Protein AF-A0A0R2K497-F1 (afdb_monomer_lite)

pLDDT: mean 88.85, std 15.84, range [36.44, 98.62]

Foldseek 3Di:
DPPDLVSLLVLLLLLQLQCLQPQPDDSNVVQCVVQVVVVVVVNNLSNLSSLLLQLLLLLLLLLLCVPVVVLADPVSVVLSVVSNVRSQQRRRNSCVVLCVQPVPQRSNLSSRLRSQLSSQLSVQPKAQNHHAHHHLRSLVRIDPSVSSVVSSVSSSNSSSPRSSVPGRNRDRPPPPVVPPPPPPPDDDDD

Organism: NCBI:txid89059

Structure (mmCIF, N/CA/C/O backbone):
data_AF-A0A0R2K497-F1
#
_entry.id   AF-A0A0R2K497-F1
#
loop_
_atom_site.group_PDB
_atom_site.id
_atom_site.type_symbol
_atom_site.label_atom_id
_atom_site.label_alt_id
_atom_site.label_comp_id
_atom_site.label_asym_id
_atom_site.label_entity_id
_atom_site.label_seq_id
_atom_site.pdbx_PDB_ins_code
_atom_site.Cartn_x
_atom_site.Cartn_y
_atom_site.Cartn_z
_atom_site.occupancy
_atom_site.B_iso_or_equiv
_atom_site.auth_seq_id
_atom_site.auth_comp_id
_atom_site.auth_asym_id
_atom_site.auth_atom_id
_atom_site.pdbx_PDB_model_num
ATOM 1 N N . MET A 1 1 ? 17.813 -6.261 -20.318 1.00 38.28 1 MET A N 1
ATOM 2 C CA . MET A 1 1 ? 16.523 -6.491 -21.010 1.00 38.28 1 MET A CA 1
ATOM 3 C C . MET A 1 1 ? 15.713 -7.502 -20.207 1.00 38.28 1 MET A C 1
ATOM 5 O O . MET A 1 1 ? 15.939 -8.693 -20.356 1.00 38.28 1 MET A O 1
ATOM 9 N N . VAL A 1 2 ? 14.809 -7.057 -19.329 1.00 42.00 2 VAL A N 1
ATOM 10 C CA . VAL A 1 2 ? 13.815 -7.960 -18.719 1.00 42.00 2 VAL A CA 1
ATOM 11 C C . VAL A 1 2 ? 12.692 -8.107 -19.743 1.00 42.00 2 VAL A C 1
ATOM 13 O O . VAL A 1 2 ? 11.801 -7.270 -19.812 1.00 42.00 2 VAL A O 1
ATOM 16 N N . ASN A 1 3 ? 12.827 -9.087 -20.639 1.00 46.88 3 ASN A N 1
ATOM 17 C CA . ASN A 1 3 ? 11.975 -9.244 -21.824 1.00 46.88 3 ASN A CA 1
ATOM 18 C C . ASN A 1 3 ? 11.100 -10.506 -21.752 1.00 46.88 3 ASN A C 1
ATOM 20 O O . ASN A 1 3 ? 10.910 -11.216 -22.734 1.00 46.88 3 ASN A O 1
ATOM 24 N N . SER A 1 4 ? 10.554 -10.788 -20.572 1.00 56.72 4 SER A N 1
ATOM 25 C CA . SER A 1 4 ? 9.446 -11.724 -20.405 1.00 56.72 4 SER A CA 1
ATOM 26 C C . SER A 1 4 ? 8.475 -11.124 -19.392 1.00 56.72 4 SER A C 1
ATOM 28 O O . SER A 1 4 ? 8.843 -10.871 -18.247 1.00 56.72 4 SER A O 1
ATOM 30 N N . GLY A 1 5 ? 7.234 -10.847 -19.806 1.00 62.47 5 GLY A N 1
ATOM 31 C CA . GLY A 1 5 ? 6.231 -10.201 -18.943 1.00 62.47 5 GLY A CA 1
ATOM 32 C C . GLY A 1 5 ? 6.039 -10.918 -17.599 1.00 62.47 5 GLY A C 1
ATOM 33 O O . GLY A 1 5 ? 5.837 -10.269 -16.580 1.00 62.47 5 GLY A O 1
ATOM 34 N N . VAL A 1 6 ? 6.229 -12.242 -17.570 1.00 66.12 6 VAL A N 1
ATOM 35 C CA . VAL A 1 6 ? 6.218 -13.060 -16.346 1.00 66.12 6 VAL A CA 1
ATOM 36 C C . VAL A 1 6 ? 7.325 -12.652 -15.362 1.00 66.12 6 VAL A C 1
ATOM 38 O O . VAL A 1 6 ? 7.059 -12.535 -14.170 1.00 66.12 6 VAL A O 1
ATOM 41 N N . SER A 1 7 ? 8.546 -12.368 -15.832 1.00 83.50 7 SER A N 1
ATOM 42 C CA . SER A 1 7 ? 9.656 -11.942 -14.964 1.00 83.50 7 SER A CA 1
ATOM 43 C C . SER A 1 7 ? 9.392 -10.574 -14.331 1.00 83.50 7 SER A C 1
ATOM 45 O O . SER A 1 7 ? 9.676 -10.379 -13.150 1.00 83.50 7 SER A O 1
ATOM 47 N N . SER A 1 8 ? 8.782 -9.649 -15.077 1.00 86.88 8 SER A N 1
ATOM 48 C CA . SER A 1 8 ? 8.395 -8.339 -14.545 1.00 86.88 8 SER A CA 1
ATOM 49 C C . SER A 1 8 ? 7.279 -8.440 -13.506 1.00 86.88 8 SER A C 1
ATOM 51 O O . SER A 1 8 ? 7.321 -7.731 -12.508 1.00 86.88 8 SER A O 1
ATOM 53 N N . VAL A 1 9 ? 6.306 -9.334 -13.692 1.00 93.19 9 VAL A N 1
ATOM 54 C CA . VAL A 1 9 ? 5.232 -9.548 -12.708 1.00 93.19 9 VAL A CA 1
ATOM 55 C C . VAL A 1 9 ? 5.776 -10.164 -11.422 1.00 93.19 9 VAL A C 1
ATOM 57 O O . VAL A 1 9 ? 5.454 -9.683 -10.341 1.00 93.19 9 VAL A O 1
ATOM 60 N N . VAL A 1 10 ? 6.648 -11.172 -11.518 1.00 94.44 10 VAL A N 1
ATOM 61 C CA . VAL A 1 10 ? 7.296 -11.771 -10.337 1.00 94.44 10 VAL A CA 1
ATOM 62 C C . VAL A 1 10 ? 8.111 -10.726 -9.574 1.00 94.44 10 VAL A C 1
ATOM 64 O O . VAL A 1 10 ? 8.002 -10.639 -8.354 1.00 94.44 10 VAL A O 1
ATOM 67 N N . LEU A 1 11 ? 8.866 -9.881 -10.282 1.00 94.44 11 LEU A N 1
ATOM 68 C CA . LEU A 1 11 ? 9.605 -8.785 -9.655 1.00 94.44 11 LEU A CA 1
ATOM 69 C C . LEU A 1 11 ? 8.670 -7.788 -8.953 1.00 94.44 11 LEU A C 1
ATOM 71 O O . LEU A 1 11 ? 8.968 -7.354 -7.843 1.00 94.44 11 LEU A O 1
ATOM 75 N N . ALA A 1 12 ? 7.530 -7.459 -9.566 1.00 96.25 12 ALA A N 1
ATOM 76 C CA . ALA A 1 12 ? 6.539 -6.566 -8.974 1.00 96.25 12 ALA A CA 1
ATOM 77 C C . ALA A 1 12 ? 5.934 -7.134 -7.685 1.00 96.25 12 ALA A C 1
ATOM 79 O O . ALA A 1 12 ? 5.771 -6.391 -6.720 1.00 96.25 12 ALA A O 1
ATOM 80 N N . LEU A 1 13 ? 5.639 -8.439 -7.657 1.00 97.69 13 LEU A N 1
ATOM 81 C CA . LEU A 1 13 ? 5.141 -9.122 -6.462 1.00 97.69 13 LEU A CA 1
ATOM 82 C C . LEU A 1 13 ? 6.161 -9.055 -5.321 1.00 97.69 13 LEU A C 1
ATOM 84 O O . LEU A 1 13 ? 5.795 -8.736 -4.193 1.00 97.69 13 LEU A O 1
ATOM 88 N N . ILE A 1 14 ? 7.438 -9.311 -5.620 1.00 97.25 14 ILE A N 1
ATOM 89 C CA . ILE A 1 14 ? 8.515 -9.284 -4.623 1.00 97.25 14 ILE A CA 1
ATOM 90 C C . ILE A 1 14 ? 8.722 -7.863 -4.093 1.00 97.25 14 ILE A C 1
ATOM 92 O O . ILE A 1 14 ? 8.649 -7.655 -2.887 1.00 97.25 14 ILE A O 1
ATOM 96 N N . ILE A 1 15 ? 8.933 -6.880 -4.976 1.00 97.31 15 ILE A N 1
ATOM 97 C CA . ILE A 1 15 ? 9.181 -5.489 -4.567 1.00 97.31 15 ILE A CA 1
ATOM 98 C C . ILE A 1 15 ? 7.979 -4.933 -3.801 1.00 97.31 15 ILE A C 1
ATOM 100 O O . ILE A 1 15 ? 8.153 -4.392 -2.714 1.00 97.31 15 ILE A O 1
ATOM 104 N N . GLY A 1 16 ? 6.764 -5.092 -4.332 1.00 97.44 16 GLY A N 1
ATOM 105 C CA . GLY A 1 16 ? 5.553 -4.604 -3.673 1.00 97.44 16 GLY A CA 1
ATOM 106 C C . GLY A 1 16 ? 5.330 -5.258 -2.307 1.00 97.44 16 GLY A C 1
ATOM 107 O O . GLY A 1 16 ? 4.982 -4.571 -1.349 1.00 97.44 16 GLY A O 1
ATOM 108 N N . GLY A 1 17 ? 5.600 -6.563 -2.194 1.00 97.94 17 GLY A N 1
ATOM 109 C CA . GLY A 1 17 ? 5.537 -7.290 -0.929 1.00 97.94 17 GLY A CA 1
ATOM 110 C C . GLY A 1 17 ? 6.572 -6.810 0.088 1.00 97.94 17 GLY A C 1
ATOM 111 O O . GLY A 1 17 ? 6.222 -6.560 1.236 1.00 97.94 17 GLY A O 1
ATOM 112 N N . MET A 1 18 ? 7.825 -6.619 -0.328 1.00 98.12 18 MET A N 1
ATOM 113 C CA . MET A 1 18 ? 8.900 -6.126 0.543 1.00 98.12 18 MET A CA 1
ATOM 114 C C . MET A 1 18 ? 8.631 -4.719 1.086 1.00 98.12 18 MET A C 1
ATOM 116 O O . MET A 1 18 ? 8.964 -4.429 2.226 1.00 98.12 18 MET A O 1
ATOM 120 N N . ILE A 1 19 ? 8.009 -3.834 0.305 1.00 98.00 19 ILE A N 1
ATOM 121 C CA . ILE A 1 19 ? 7.628 -2.501 0.796 1.00 98.00 19 ILE A CA 1
ATOM 122 C C . ILE A 1 19 ? 6.612 -2.603 1.948 1.00 98.00 19 ILE A C 1
ATOM 124 O O . ILE A 1 19 ? 6.689 -1.851 2.921 1.00 98.00 19 ILE A O 1
ATOM 128 N N . GLY A 1 20 ? 5.674 -3.548 1.862 1.00 96.44 20 GLY A N 1
ATOM 129 C CA . GLY A 1 20 ? 4.629 -3.737 2.866 1.00 96.44 20 GLY A CA 1
ATOM 130 C C . GLY A 1 20 ? 5.044 -4.499 4.123 1.00 96.44 20 GLY A C 1
ATOM 131 O O . GLY A 1 20 ? 4.221 -4.610 5.028 1.00 96.44 20 GLY A O 1
ATOM 132 N N . SER A 1 21 ? 6.269 -5.027 4.207 1.00 96.88 21 SER A N 1
ATOM 133 C CA . SER A 1 21 ? 6.656 -5.902 5.321 1.00 96.88 21 SER A CA 1
ATOM 134 C C . SER A 1 21 ? 6.944 -5.157 6.623 1.00 96.88 21 SER A C 1
ATOM 136 O O . SER A 1 21 ? 6.568 -5.633 7.686 1.00 96.88 21 SER A O 1
ATOM 138 N N . ASP A 1 22 ? 7.623 -4.011 6.551 1.00 93.25 22 ASP A N 1
ATOM 139 C CA . ASP A 1 22 ? 8.089 -3.266 7.731 1.00 93.25 22 ASP A CA 1
ATOM 140 C C . ASP A 1 22 ? 7.906 -1.741 7.620 1.00 93.25 22 ASP A C 1
ATOM 142 O O . ASP A 1 22 ? 8.449 -0.996 8.430 1.00 93.25 22 ASP A O 1
ATOM 146 N N . LEU A 1 23 ? 7.134 -1.276 6.626 1.00 91.62 23 LEU A N 1
ATOM 147 C CA . LEU A 1 23 ? 6.594 0.092 6.522 1.00 91.62 23 LEU A CA 1
ATOM 148 C C . LEU A 1 23 ? 7.616 1.228 6.731 1.00 91.62 23 LEU A C 1
ATOM 150 O O . LEU A 1 23 ? 7.285 2.260 7.310 1.00 91.62 23 LEU A O 1
ATOM 154 N N . GLY A 1 24 ? 8.844 1.036 6.242 1.00 87.81 24 GLY A N 1
ATOM 155 C CA . GLY A 1 24 ? 9.964 1.981 6.386 1.00 87.81 24 GLY A CA 1
ATOM 156 C C . GLY A 1 24 ? 11.197 1.379 7.075 1.00 87.81 24 GLY A C 1
ATOM 157 O O . GLY A 1 24 ? 12.238 2.038 7.198 1.00 87.81 24 GLY A O 1
ATOM 158 N N . GLY A 1 25 ? 11.105 0.119 7.502 1.00 93.94 25 GLY A N 1
ATOM 159 C CA . GLY A 1 25 ? 12.214 -0.658 8.042 1.00 93.94 25 GLY A CA 1
ATOM 160 C C . GLY A 1 25 ? 13.233 -1.138 6.990 1.00 93.94 25 GLY A C 1
ATOM 161 O O . GLY A 1 25 ? 13.245 -0.675 5.841 1.00 93.94 25 GLY A O 1
ATOM 162 N N . PRO A 1 26 ? 14.154 -2.037 7.386 1.00 96.56 26 PRO A N 1
ATOM 163 C CA . PRO A 1 26 ? 15.250 -2.509 6.539 1.00 96.56 26 PRO A CA 1
ATOM 164 C C . PRO A 1 26 ? 14.814 -3.170 5.224 1.00 96.56 26 PRO A C 1
ATOM 166 O O . PRO A 1 26 ? 15.466 -2.964 4.199 1.00 96.56 26 PRO A O 1
ATOM 169 N N . VAL A 1 27 ? 13.733 -3.952 5.224 1.00 97.44 27 VAL A N 1
ATOM 170 C CA . VAL A 1 27 ? 13.255 -4.700 4.051 1.00 97.44 27 VAL A CA 1
ATOM 171 C C . VAL A 1 27 ? 12.614 -3.754 3.039 1.00 97.44 27 VAL A C 1
ATOM 173 O O . VAL A 1 27 ? 12.959 -3.809 1.854 1.00 97.44 27 VAL A O 1
ATOM 176 N N . ASN A 1 28 ? 11.763 -2.830 3.492 1.00 96.69 28 ASN A N 1
ATOM 177 C CA . ASN A 1 28 ? 11.207 -1.780 2.642 1.00 96.69 28 ASN A CA 1
ATOM 178 C C . ASN A 1 28 ? 12.329 -0.916 2.048 1.00 96.69 28 ASN A C 1
ATOM 180 O O . ASN A 1 28 ? 12.409 -0.758 0.826 1.00 96.69 28 ASN A O 1
ATOM 184 N N . LYS A 1 29 ? 13.270 -0.444 2.877 1.00 95.75 29 LYS A N 1
ATOM 185 C CA . LYS A 1 29 ? 14.404 0.365 2.403 1.00 95.75 29 LYS A CA 1
ATOM 186 C C . LYS A 1 29 ? 15.291 -0.385 1.417 1.00 95.75 29 LYS A C 1
ATOM 188 O O . LYS A 1 29 ? 15.745 0.226 0.453 1.00 95.75 29 LYS A O 1
ATOM 193 N N . ALA A 1 30 ? 15.506 -1.688 1.593 1.00 96.69 30 ALA A N 1
ATOM 194 C CA . ALA A 1 30 ? 16.247 -2.501 0.631 1.00 96.69 30 ALA A CA 1
ATOM 195 C C . ALA A 1 30 ? 15.529 -2.586 -0.728 1.00 96.69 30 ALA A C 1
ATOM 197 O O . ALA A 1 30 ? 16.167 -2.440 -1.776 1.00 96.69 30 ALA A O 1
ATOM 198 N N . ALA A 1 31 ? 14.204 -2.764 -0.736 1.00 96.75 31 ALA A N 1
ATOM 199 C CA . ALA A 1 31 ? 13.412 -2.771 -1.967 1.00 96.75 31 ALA A CA 1
ATOM 200 C C . ALA A 1 31 ? 13.414 -1.400 -2.662 1.00 96.75 31 ALA A C 1
ATOM 202 O O . ALA A 1 31 ? 13.664 -1.311 -3.867 1.00 96.75 31 ALA A O 1
ATOM 203 N N . TRP A 1 32 ? 13.213 -0.323 -1.903 1.00 95.38 32 TRP A N 1
ATOM 204 C CA . TRP A 1 32 ? 13.278 1.045 -2.416 1.00 95.38 32 TRP A CA 1
ATOM 205 C C . TRP A 1 32 ? 14.672 1.389 -2.963 1.00 95.38 32 TRP A C 1
ATOM 207 O O . TRP A 1 32 ? 14.800 1.907 -4.074 1.00 95.38 32 TRP A O 1
ATOM 217 N N . MET A 1 33 ? 15.734 1.026 -2.239 1.00 95.62 33 MET A N 1
ATOM 218 C CA . MET A 1 33 ? 17.118 1.234 -2.668 1.00 95.62 33 MET A CA 1
ATOM 219 C C . MET A 1 33 ? 17.448 0.431 -3.927 1.00 95.62 33 MET A C 1
ATOM 221 O O . MET A 1 33 ? 18.115 0.955 -4.816 1.00 95.62 33 MET A O 1
ATOM 225 N N . THR A 1 34 ? 16.929 -0.793 -4.060 1.00 94.19 34 THR A N 1
ATOM 226 C CA . THR A 1 34 ? 17.032 -1.573 -5.305 1.00 94.19 34 THR A CA 1
ATOM 227 C C . THR A 1 34 ? 16.413 -0.809 -6.477 1.00 94.19 34 THR A C 1
ATOM 229 O O . THR A 1 34 ? 17.014 -0.722 -7.549 1.00 94.19 34 THR A O 1
ATOM 232 N N . GLY A 1 35 ? 15.248 -0.190 -6.258 1.00 93.19 35 GLY A N 1
ATOM 233 C CA . GLY A 1 35 ? 14.617 0.720 -7.210 1.00 93.19 35 GLY A CA 1
ATOM 234 C C . GLY A 1 35 ? 15.539 1.863 -7.632 1.00 93.19 35 GLY A C 1
ATOM 235 O O . GLY A 1 35 ? 15.722 2.076 -8.827 1.00 93.19 35 GLY A O 1
ATOM 236 N N . ASN A 1 36 ? 16.165 2.549 -6.675 1.00 93.12 36 ASN A N 1
ATOM 237 C CA . ASN A 1 36 ? 17.048 3.693 -6.936 1.00 93.12 36 ASN A CA 1
ATOM 238 C C . ASN A 1 36 ? 18.387 3.330 -7.586 1.00 93.12 36 ASN A C 1
ATOM 240 O O . ASN A 1 36 ? 18.876 4.077 -8.430 1.00 93.12 36 ASN A O 1
ATOM 244 N N . ILE A 1 37 ? 18.987 2.196 -7.227 1.00 94.25 37 ILE A N 1
ATOM 245 C CA . ILE A 1 37 ? 20.217 1.723 -7.876 1.00 94.25 37 ILE A CA 1
ATOM 246 C C . ILE A 1 37 ? 19.927 1.445 -9.353 1.00 94.25 37 ILE A C 1
ATOM 248 O O . ILE A 1 37 ? 20.632 1.925 -10.236 1.00 94.25 37 ILE A O 1
ATOM 252 N N . LEU A 1 38 ? 18.837 0.731 -9.637 1.00 93.38 38 LEU A N 1
ATOM 253 C CA . LEU A 1 38 ? 18.427 0.433 -11.008 1.00 93.38 38 LEU A CA 1
ATOM 254 C C . LEU A 1 38 ? 17.983 1.697 -11.760 1.00 93.38 38 LEU A C 1
ATOM 256 O O . LEU A 1 38 ? 18.247 1.818 -12.955 1.00 93.38 38 LEU A O 1
ATOM 260 N N . LEU A 1 39 ? 17.402 2.675 -11.060 1.00 91.62 39 LEU A N 1
ATOM 261 C CA . LEU A 1 39 ? 17.094 4.001 -11.595 1.00 91.62 39 LEU A CA 1
ATOM 262 C C . LEU A 1 39 ? 18.350 4.705 -12.136 1.00 91.62 39 LEU A C 1
ATOM 264 O O . LEU A 1 39 ? 18.302 5.268 -13.233 1.00 91.62 39 LEU A O 1
ATOM 268 N N . ALA A 1 40 ? 19.467 4.648 -11.399 1.00 92.06 40 ALA A N 1
ATOM 269 C CA . ALA A 1 40 ? 20.750 5.224 -11.814 1.00 92.06 40 ALA A CA 1
ATOM 270 C C . ALA A 1 40 ? 21.302 4.547 -13.083 1.00 92.06 40 ALA A C 1
ATOM 272 O O . ALA A 1 40 ? 21.840 5.219 -13.963 1.00 92.06 40 ALA A O 1
ATOM 273 N N . GLU A 1 41 ? 21.043 3.248 -13.236 1.00 93.19 41 GLU A N 1
ATOM 274 C CA . GLU A 1 41 ? 21.341 2.453 -14.437 1.00 93.19 41 GLU A CA 1
ATOM 275 C C . GLU A 1 41 ? 20.298 2.617 -15.562 1.00 93.19 41 GLU A C 1
ATOM 277 O O . GLU A 1 41 ? 20.303 1.883 -16.552 1.00 93.19 41 GLU A O 1
ATOM 282 N N . LYS A 1 42 ? 19.382 3.589 -15.437 1.00 90.19 42 LYS A N 1
ATOM 283 C CA . LYS A 1 42 ? 18.290 3.873 -16.389 1.00 90.19 42 LYS A CA 1
ATOM 284 C C . LYS A 1 42 ? 17.279 2.728 -16.545 1.00 90.19 42 LYS A C 1
ATOM 286 O O . LYS A 1 42 ? 16.584 2.631 -17.558 1.00 90.19 42 LYS A O 1
ATOM 291 N N . ILE A 1 43 ? 17.158 1.872 -15.533 1.00 91.25 43 ILE A N 1
ATOM 292 C CA . ILE A 1 43 ? 16.144 0.821 -15.419 1.00 91.25 43 ILE A CA 1
ATOM 293 C C . ILE A 1 43 ? 15.065 1.304 -14.441 1.00 91.25 43 ILE A C 1
ATOM 295 O O . ILE A 1 43 ? 15.163 1.146 -13.229 1.00 91.25 43 ILE A O 1
ATOM 299 N N . TYR A 1 44 ? 14.003 1.898 -14.981 1.00 92.81 44 TYR A N 1
ATOM 300 C CA . TYR A 1 44 ? 13.025 2.659 -14.193 1.00 92.81 44 TYR A CA 1
ATOM 301 C C . TYR A 1 44 ? 11.863 1.835 -13.609 1.00 92.81 44 TYR A C 1
ATOM 303 O O . TYR A 1 44 ? 11.207 2.258 -12.657 1.00 92.81 44 TYR A O 1
ATOM 311 N N . THR A 1 45 ? 11.577 0.658 -14.169 1.00 92.06 45 THR A N 1
ATOM 312 C CA . THR A 1 45 ? 10.421 -0.169 -13.774 1.00 92.06 45 THR A CA 1
ATOM 313 C C . THR A 1 45 ? 10.426 -0.592 -12.293 1.00 92.06 45 THR A C 1
ATOM 315 O O . THR A 1 45 ? 9.368 -0.517 -11.671 1.00 92.06 45 THR A O 1
ATOM 318 N N . PRO A 1 46 ? 11.562 -0.989 -11.686 1.00 94.19 46 PRO A N 1
ATOM 319 C CA . PRO A 1 46 ? 11.613 -1.358 -10.268 1.00 94.19 46 PRO A CA 1
ATOM 320 C C . PRO A 1 46 ? 11.252 -0.203 -9.323 1.00 94.19 46 PRO A C 1
ATOM 322 O O . PRO A 1 46 ? 10.510 -0.406 -8.366 1.00 94.19 46 PRO A O 1
ATOM 325 N N . ALA A 1 47 ? 11.696 1.022 -9.630 1.00 95.06 47 ALA A N 1
ATOM 326 C CA . ALA A 1 47 ? 11.323 2.214 -8.866 1.00 95.06 47 ALA A CA 1
ATOM 327 C C . ALA A 1 47 ? 9.810 2.486 -8.944 1.00 95.06 47 ALA A C 1
ATOM 329 O O . ALA A 1 47 ? 9.170 2.755 -7.931 1.00 95.06 47 ALA A O 1
ATOM 330 N N . MET A 1 48 ? 9.209 2.326 -10.128 1.00 95.31 48 MET A N 1
ATOM 331 C CA . MET A 1 48 ? 7.753 2.409 -10.292 1.00 95.31 48 MET A CA 1
ATOM 332 C C . MET A 1 48 ? 7.022 1.365 -9.430 1.00 95.31 48 MET A C 1
ATOM 334 O O . MET A 1 48 ? 6.048 1.710 -8.769 1.00 95.31 48 MET A O 1
ATOM 338 N N . MET A 1 49 ? 7.484 0.107 -9.414 1.00 95.94 49 MET A N 1
ATOM 339 C CA . MET A 1 49 ? 6.880 -0.963 -8.603 1.00 95.94 49 MET A CA 1
ATOM 340 C C . MET A 1 49 ? 6.909 -0.631 -7.107 1.00 95.94 49 MET A C 1
ATOM 342 O O . MET A 1 49 ? 5.914 -0.869 -6.425 1.00 95.94 49 MET A O 1
ATOM 346 N N . ALA A 1 50 ? 8.014 -0.071 -6.608 1.00 96.56 50 ALA A N 1
ATOM 347 C CA . ALA A 1 50 ? 8.126 0.366 -5.218 1.00 96.56 50 ALA A CA 1
ATOM 348 C C . ALA A 1 50 ? 7.180 1.540 -4.919 1.00 96.56 50 ALA A C 1
ATOM 350 O O . ALA A 1 50 ? 6.438 1.488 -3.941 1.00 96.56 50 ALA A O 1
ATOM 351 N N . ASN A 1 51 ? 7.133 2.552 -5.793 1.00 96.25 51 ASN A N 1
ATOM 352 C CA . ASN A 1 51 ? 6.296 3.742 -5.605 1.00 96.25 51 ASN A CA 1
ATOM 353 C C . ASN A 1 51 ? 4.798 3.411 -5.484 1.00 96.25 51 ASN A C 1
ATOM 355 O O . ASN A 1 51 ? 4.117 4.019 -4.658 1.00 96.25 51 ASN A O 1
ATOM 359 N N . VAL A 1 52 ? 4.296 2.428 -6.249 1.00 97.19 52 VAL A N 1
ATOM 360 C CA . VAL A 1 52 ? 2.894 1.973 -6.140 1.00 97.19 52 VAL A CA 1
ATOM 361 C C . VAL A 1 52 ? 2.592 1.476 -4.730 1.00 97.19 52 VAL A C 1
ATOM 363 O O . VAL A 1 52 ? 1.619 1.910 -4.124 1.00 97.19 52 VAL A O 1
ATOM 366 N N . ALA A 1 53 ? 3.417 0.579 -4.191 1.00 97.62 53 ALA A N 1
ATOM 367 C CA . ALA A 1 53 ? 3.201 0.048 -2.849 1.00 97.62 53 ALA A CA 1
ATOM 368 C C . ALA A 1 53 ? 3.384 1.143 -1.785 1.00 97.62 53 ALA A C 1
ATOM 370 O O . ALA A 1 53 ? 2.578 1.237 -0.860 1.00 97.62 53 ALA A O 1
ATOM 371 N N . ILE A 1 54 ? 4.384 2.015 -1.963 1.00 97.56 54 ILE A N 1
ATOM 372 C CA . ILE A 1 54 ? 4.705 3.074 -1.004 1.00 97.56 54 ILE A CA 1
ATOM 373 C C . ILE A 1 54 ? 3.533 4.038 -0.806 1.00 97.56 54 ILE A C 1
ATOM 375 O O . ILE A 1 54 ? 3.177 4.377 0.321 1.00 97.56 54 ILE A O 1
ATOM 379 N N . ALA A 1 55 ? 2.919 4.471 -1.906 1.00 97.25 55 ALA A N 1
ATOM 380 C CA . ALA A 1 55 ? 1.756 5.346 -1.869 1.00 97.25 55 ALA A CA 1
ATOM 381 C C . ALA A 1 55 ? 0.464 4.582 -1.538 1.00 97.25 55 ALA A C 1
ATOM 383 O O . ALA A 1 55 ? -0.390 5.087 -0.814 1.00 97.25 55 ALA A O 1
ATOM 384 N N . GLY A 1 56 ? 0.306 3.361 -2.051 1.00 97.81 56 GLY A N 1
ATOM 385 C CA . GLY A 1 56 ? -0.933 2.593 -1.947 1.00 97.81 56 GLY A CA 1
ATOM 386 C C . GLY A 1 56 ? -1.260 2.112 -0.536 1.00 97.81 56 GLY A C 1
ATOM 387 O O . GLY A 1 56 ? -2.436 2.055 -0.182 1.00 97.81 56 GLY A O 1
ATOM 388 N N . ILE A 1 57 ? -0.253 1.781 0.277 1.00 98.38 57 ILE A N 1
ATOM 389 C CA . ILE A 1 57 ? -0.473 1.224 1.619 1.00 98.38 57 ILE A CA 1
ATOM 390 C C . ILE A 1 57 ? -1.142 2.242 2.568 1.00 98.38 57 ILE A C 1
ATOM 392 O O . ILE A 1 57 ? -2.219 1.924 3.079 1.00 98.38 57 ILE A O 1
ATOM 396 N N . PRO A 1 58 ? -0.616 3.472 2.760 1.00 97.94 58 PRO A N 1
ATOM 397 C CA . PRO A 1 58 ? -1.301 4.500 3.551 1.00 97.94 58 PRO A CA 1
ATOM 398 C C . PRO A 1 58 ? -2.676 4.866 2.978 1.00 97.94 58 PRO A C 1
ATOM 400 O O . PRO A 1 58 ? -3.653 4.963 3.719 1.00 97.94 58 PRO A O 1
ATOM 403 N N . LEU A 1 59 ? -2.805 4.976 1.644 1.00 98.12 59 LEU A N 1
ATOM 404 C CA . LEU A 1 59 ? -4.116 5.198 1.012 1.00 98.12 59 LEU A CA 1
ATOM 405 C C . LEU A 1 59 ? -5.114 4.094 1.379 1.00 98.12 59 LEU A C 1
ATOM 407 O O . LEU A 1 59 ? -6.303 4.366 1.524 1.00 98.12 59 LEU A O 1
ATOM 411 N N . GLY A 1 60 ? -4.649 2.860 1.560 1.00 98.06 60 GLY A N 1
ATOM 412 C CA . GLY A 1 60 ? -5.481 1.749 1.993 1.00 98.06 60 GLY A CA 1
ATOM 413 C C . GLY A 1 60 ? -6.085 1.939 3.376 1.00 98.06 60 GLY A C 1
ATOM 414 O O . GLY A 1 60 ? -7.283 1.717 3.547 1.00 98.06 60 GLY A O 1
ATOM 415 N N . TYR A 1 61 ? -5.308 2.417 4.347 1.00 98.25 61 TYR A N 1
ATOM 416 C CA . TYR A 1 61 ? -5.817 2.724 5.688 1.00 98.25 61 TYR A CA 1
ATOM 417 C C . TYR A 1 61 ? -6.698 3.980 5.702 1.00 98.25 61 TYR A C 1
ATOM 419 O O . TYR A 1 61 ? -7.737 4.012 6.371 1.00 98.25 61 TYR A O 1
ATOM 427 N N . ALA A 1 62 ? -6.382 4.975 4.872 1.00 97.88 62 ALA A N 1
ATOM 428 C CA . ALA A 1 62 ? -7.253 6.126 4.642 1.00 97.88 62 ALA A CA 1
ATOM 429 C C . ALA A 1 62 ? -8.625 5.712 4.063 1.00 97.88 62 ALA A C 1
ATOM 431 O O . ALA A 1 62 ? -9.674 6.218 4.470 1.00 97.88 62 ALA A O 1
ATOM 432 N N . VAL A 1 63 ? -8.645 4.735 3.151 1.00 98.00 63 VAL A N 1
ATOM 433 C CA . VAL A 1 63 ? -9.877 4.141 2.611 1.00 98.00 63 VAL A CA 1
ATOM 434 C C . VAL A 1 63 ? -10.579 3.270 3.655 1.00 98.00 63 VAL A C 1
ATOM 436 O O . VAL A 1 63 ? -11.801 3.358 3.786 1.00 98.00 63 VAL A O 1
ATOM 439 N N . ALA A 1 64 ? -9.843 2.477 4.439 1.00 97.75 64 ALA A N 1
ATOM 440 C CA . ALA A 1 64 ? -10.404 1.632 5.495 1.00 97.75 64 ALA A CA 1
ATOM 441 C C . ALA A 1 64 ? -11.198 2.463 6.510 1.00 97.75 64 ALA A C 1
ATOM 443 O O . ALA A 1 64 ? -12.349 2.146 6.823 1.00 97.75 64 ALA A O 1
ATOM 444 N N . THR A 1 65 ? -10.610 3.572 6.964 1.00 97.25 65 THR A N 1
ATOM 445 C CA . THR A 1 65 ? -11.247 4.495 7.909 1.00 97.25 65 THR A CA 1
ATOM 446 C C . THR A 1 65 ? -12.450 5.204 7.299 1.00 97.25 65 THR A C 1
ATOM 448 O O . THR A 1 65 ? -13.393 5.510 8.020 1.00 97.25 65 THR A O 1
ATOM 451 N N . LEU A 1 66 ? -12.492 5.418 5.979 1.00 96.75 66 LEU A N 1
ATOM 452 C CA . LEU A 1 66 ? -13.661 5.977 5.297 1.00 96.75 66 LEU A CA 1
ATOM 453 C C . LEU A 1 66 ? -14.815 4.967 5.177 1.00 96.75 66 LEU A C 1
ATOM 455 O O . LEU A 1 66 ? -15.965 5.338 5.426 1.00 96.75 66 LEU A O 1
ATOM 459 N N . LEU A 1 67 ? -14.51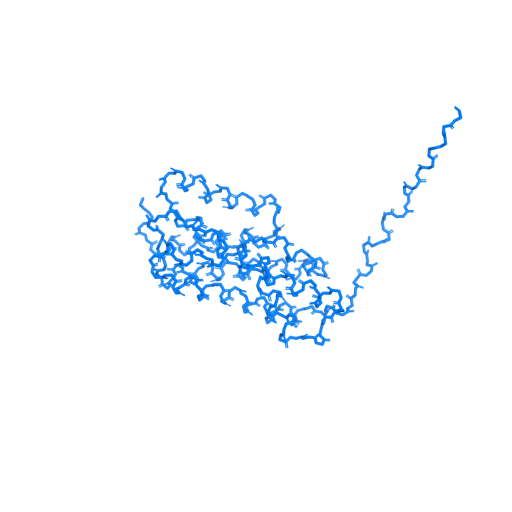8 3.721 4.795 1.00 96.44 67 LEU A N 1
ATOM 460 C CA . LEU A 1 67 ? -15.508 2.670 4.527 1.00 96.44 67 LEU A CA 1
ATOM 461 C C . LEU A 1 67 ? -16.065 2.040 5.810 1.00 96.44 67 LEU A C 1
ATOM 463 O O . LEU A 1 67 ? -17.262 1.772 5.900 1.00 96.44 67 LEU A O 1
ATOM 467 N N . PHE A 1 68 ? -15.215 1.837 6.817 1.00 96.12 68 PHE A N 1
ATOM 468 C CA . PHE A 1 68 ? -15.541 1.104 8.041 1.00 96.12 68 PHE A CA 1
ATOM 469 C C . PHE A 1 68 ? -15.416 1.976 9.296 1.00 96.12 68 PHE A C 1
ATOM 471 O O . PHE A 1 68 ? -15.038 1.479 10.348 1.00 96.12 68 PHE A O 1
ATOM 478 N N . LYS A 1 69 ? -15.785 3.265 9.221 1.00 93.81 69 LYS A N 1
ATOM 479 C CA . LYS A 1 69 ? -15.652 4.269 10.307 1.00 93.81 69 LYS A CA 1
ATOM 480 C C . LYS A 1 69 ? -15.948 3.773 11.727 1.00 93.81 69 LYS A C 1
ATOM 482 O O . LYS A 1 69 ? -15.261 4.153 12.660 1.00 93.81 69 LYS A O 1
ATOM 487 N N . LYS A 1 70 ? -16.977 2.936 11.896 1.00 93.19 70 LYS A N 1
ATOM 488 C CA . LYS A 1 70 ? -17.423 2.415 13.203 1.00 93.19 70 LYS A CA 1
ATOM 489 C C . LYS A 1 70 ? -16.465 1.402 13.845 1.00 93.19 70 LYS A C 1
ATOM 491 O O . LYS A 1 70 ? -16.685 1.024 14.985 1.00 93.19 70 LYS A O 1
ATOM 496 N N . ARG A 1 71 ? -15.470 0.930 13.094 1.00 93.06 71 ARG A N 1
ATOM 497 C CA . ARG A 1 71 ? -14.495 -0.093 13.492 1.00 93.06 71 ARG A CA 1
ATOM 498 C C . ARG A 1 71 ? -13.162 0.518 13.911 1.00 93.06 71 ARG A C 1
ATOM 500 O O . ARG A 1 71 ? -12.210 -0.226 14.055 1.00 93.06 71 ARG A O 1
ATOM 507 N N . PHE A 1 72 ? -13.083 1.843 14.048 1.00 96.06 72 PHE A N 1
ATOM 508 C CA . PHE A 1 72 ? -11.866 2.581 14.381 1.00 96.06 72 PHE A CA 1
ATOM 509 C C . PHE A 1 72 ? -12.107 3.504 15.574 1.00 96.06 72 PHE A C 1
ATOM 511 O O . PHE A 1 72 ? -13.184 4.094 15.692 1.00 96.06 72 PHE A O 1
ATOM 518 N N . SER A 1 73 ? -11.092 3.650 16.428 1.00 95.44 73 SER A N 1
ATOM 519 C CA . SER A 1 73 ? -11.056 4.683 17.464 1.00 95.44 73 SER A CA 1
ATOM 520 C C . SER A 1 73 ? -10.957 6.093 16.862 1.00 95.44 73 SER A C 1
ATOM 522 O O . SER A 1 73 ? -10.632 6.260 15.681 1.00 95.44 73 SER A O 1
ATOM 524 N N . SER A 1 74 ? -11.213 7.129 17.666 1.00 94.69 74 SER A N 1
ATOM 525 C CA . SER A 1 74 ? -11.044 8.530 17.254 1.00 94.69 74 SER A CA 1
ATOM 526 C C . SER A 1 74 ? -9.635 8.812 16.740 1.00 94.69 74 SER A C 1
ATOM 528 O O . SER A 1 74 ? -9.466 9.439 15.698 1.00 94.69 74 SER A O 1
ATOM 530 N N . GLU A 1 75 ? -8.624 8.289 17.423 1.00 94.62 75 GLU A N 1
ATOM 531 C CA . GLU A 1 75 ? -7.211 8.514 17.121 1.00 94.62 75 GLU A CA 1
ATOM 532 C C . GLU A 1 75 ? -6.848 7.909 15.761 1.00 94.62 75 GLU A C 1
ATOM 534 O O . GLU A 1 75 ? -6.172 8.542 14.949 1.00 94.62 75 GLU A O 1
ATOM 539 N N . LEU A 1 76 ? -7.356 6.709 15.466 1.00 95.88 76 LEU A N 1
ATOM 540 C CA . LEU A 1 76 ? -7.114 6.042 14.188 1.00 95.88 76 LEU A CA 1
ATOM 541 C C . LEU A 1 76 ? -7.938 6.642 13.045 1.00 95.88 76 LEU A C 1
ATOM 543 O O . LEU A 1 76 ? -7.470 6.676 11.908 1.00 95.88 76 LEU A O 1
ATOM 547 N N . LEU A 1 77 ? -9.126 7.189 13.314 1.00 96.75 77 LEU A N 1
ATOM 548 C CA . LEU A 1 77 ? -9.855 7.992 12.326 1.00 96.75 77 LEU A CA 1
ATOM 549 C C . LEU A 1 77 ? -9.096 9.277 11.973 1.00 96.75 77 LEU A C 1
ATOM 551 O O . LEU A 1 77 ? -9.147 9.731 10.828 1.00 96.75 77 LEU A O 1
ATOM 555 N N . ASP A 1 78 ? -8.402 9.876 12.934 1.00 96.38 78 ASP A N 1
ATOM 556 C CA . ASP A 1 78 ? -7.578 11.068 12.741 1.00 96.38 78 ASP A CA 1
ATOM 557 C C . ASP A 1 78 ? -6.292 10.734 11.980 1.00 96.38 78 ASP A C 1
ATOM 559 O O . ASP A 1 78 ? -5.944 11.428 11.017 1.00 96.38 78 ASP A O 1
ATOM 563 N N . ALA A 1 79 ? -5.648 9.617 12.327 1.00 96.25 79 ALA A N 1
ATOM 564 C CA . ALA A 1 79 ? -4.539 9.054 11.565 1.00 96.25 79 ALA A CA 1
ATOM 565 C C . ALA A 1 79 ? -4.949 8.753 10.114 1.00 96.25 79 ALA A C 1
ATOM 567 O O . ALA A 1 79 ? -4.256 9.158 9.187 1.00 96.25 79 ALA A O 1
ATOM 568 N N . GLY A 1 80 ? -6.131 8.174 9.890 1.00 96.38 80 GLY A N 1
ATOM 569 C CA . GLY A 1 80 ? -6.633 7.854 8.549 1.00 96.38 80 GLY A CA 1
ATOM 570 C C . GLY A 1 80 ? -6.834 9.088 7.670 1.00 96.38 80 GLY A C 1
ATOM 571 O O . GLY A 1 80 ? -6.599 9.054 6.463 1.00 96.38 80 GLY A O 1
ATOM 572 N N . ARG A 1 81 ? -7.210 10.226 8.269 1.00 96.44 81 ARG A N 1
ATOM 573 C CA . ARG A 1 81 ? -7.283 11.505 7.544 1.00 96.44 81 ARG A CA 1
ATOM 574 C C . ARG A 1 81 ? -5.902 12.010 7.133 1.00 96.44 81 ARG A C 1
ATOM 576 O O . ARG A 1 81 ? -5.767 12.551 6.037 1.00 96.44 81 ARG A O 1
ATOM 583 N N . ARG A 1 82 ? -4.885 11.817 7.977 1.00 96.00 82 ARG A N 1
ATOM 584 C CA . ARG A 1 82 ? -3.485 12.137 7.650 1.00 96.00 82 ARG A CA 1
ATOM 585 C C . ARG A 1 82 ? -2.932 11.202 6.577 1.00 96.00 82 ARG A C 1
ATOM 587 O O . ARG A 1 82 ? -2.187 11.653 5.711 1.00 96.00 82 ARG A O 1
ATOM 594 N N . ASP A 1 83 ? -3.352 9.944 6.583 1.00 96.69 83 ASP A N 1
ATOM 595 C CA . ASP A 1 83 ? -2.883 8.923 5.648 1.00 96.69 83 ASP A CA 1
ATOM 596 C C . ASP A 1 83 ? -3.285 9.165 4.200 1.00 96.69 83 ASP A C 1
ATOM 598 O O . ASP A 1 83 ? -2.566 8.737 3.296 1.00 96.69 83 ASP A O 1
ATOM 602 N N . TRP A 1 84 ? -4.349 9.938 3.955 1.00 96.75 84 TRP A N 1
ATOM 603 C CA . TRP A 1 84 ? -4.578 10.496 2.625 1.00 96.75 84 TRP A CA 1
ATOM 604 C C . TRP A 1 84 ? -3.328 11.238 2.158 1.00 96.75 84 TRP A C 1
ATOM 606 O O . TRP A 1 84 ? -2.716 10.852 1.166 1.00 96.75 84 TRP A O 1
ATOM 616 N N . PHE A 1 85 ? -2.890 12.253 2.904 1.00 96.00 85 PHE A N 1
ATOM 617 C CA . PHE A 1 85 ? -1.714 13.042 2.544 1.00 96.00 85 PHE A CA 1
ATOM 618 C C . PHE A 1 85 ? -0.443 12.185 2.437 1.00 96.00 85 PHE A C 1
ATOM 620 O O . PHE A 1 85 ? 0.292 12.314 1.457 1.00 96.00 85 PHE A O 1
ATOM 627 N N . MET A 1 86 ? -0.220 11.273 3.388 1.00 95.88 86 MET A N 1
ATOM 628 C CA . MET A 1 86 ? 0.939 10.367 3.378 1.00 95.88 86 MET A CA 1
ATOM 629 C C . MET A 1 86 ? 0.971 9.511 2.110 1.00 95.88 86 MET A C 1
ATOM 631 O O . MET A 1 86 ? 2.001 9.415 1.447 1.00 95.88 86 MET A O 1
ATOM 635 N N . GLY A 1 87 ? -0.171 8.959 1.712 1.00 94.44 87 GLY A N 1
ATOM 636 C CA . GLY A 1 87 ? -0.304 8.183 0.489 1.00 94.44 87 GLY A CA 1
ATOM 637 C C . GLY A 1 87 ? -0.151 9.017 -0.787 1.00 94.44 87 GLY A C 1
ATOM 638 O O . GLY A 1 87 ? 0.516 8.596 -1.731 1.00 94.44 87 GLY A O 1
ATOM 639 N N . PHE A 1 88 ? -0.693 10.240 -0.809 1.00 94.75 88 PHE A N 1
ATOM 640 C CA . PHE A 1 88 ? -0.532 11.177 -1.928 1.00 94.75 88 PHE A CA 1
ATOM 641 C C . PHE A 1 88 ? 0.943 11.530 -2.177 1.00 94.75 88 PHE A C 1
ATOM 643 O O . PHE A 1 88 ? 1.384 11.541 -3.329 1.00 94.75 88 PHE A O 1
ATOM 650 N N . VAL A 1 89 ? 1.707 11.794 -1.114 1.00 93.94 89 VAL A N 1
ATOM 651 C CA . VAL A 1 89 ? 3.138 12.136 -1.190 1.00 93.94 89 VAL A CA 1
ATOM 652 C C . VAL A 1 89 ? 4.017 10.894 -1.379 1.00 93.94 89 VAL A C 1
ATOM 654 O O . VAL A 1 89 ? 5.063 10.982 -2.017 1.00 93.94 89 VAL A O 1
ATOM 657 N N . GLY A 1 90 ? 3.569 9.730 -0.907 1.00 93.31 90 GLY A N 1
ATOM 658 C CA . GLY A 1 90 ? 4.317 8.476 -0.969 1.00 93.31 90 GLY A CA 1
ATOM 659 C C . GLY A 1 90 ? 5.215 8.273 0.248 1.00 93.31 90 GLY A C 1
ATOM 660 O O . GLY A 1 90 ? 6.420 8.100 0.099 1.00 93.31 90 GLY A O 1
ATOM 661 N N . ILE A 1 91 ? 4.625 8.304 1.442 1.00 94.81 91 ILE A N 1
ATOM 662 C CA . ILE A 1 91 ? 5.297 8.020 2.713 1.00 94.81 91 ILE A CA 1
ATOM 663 C C . ILE A 1 91 ? 4.607 6.817 3.361 1.00 94.81 91 ILE A C 1
ATOM 665 O O . ILE A 1 91 ? 3.480 6.931 3.842 1.00 94.81 91 ILE A O 1
ATOM 669 N N . THR A 1 92 ? 5.279 5.667 3.373 1.00 95.19 92 THR A N 1
ATOM 670 C CA . THR A 1 92 ? 4.737 4.389 3.875 1.00 95.19 92 THR A CA 1
ATOM 671 C C . THR A 1 92 ? 4.428 4.373 5.364 1.00 95.19 92 THR A C 1
ATOM 673 O O . THR A 1 92 ? 3.539 3.648 5.804 1.00 95.19 92 THR A O 1
ATOM 676 N N . GLU A 1 93 ? 5.147 5.181 6.130 1.00 95.00 93 GLU A N 1
ATOM 677 C CA . GLU A 1 93 ? 5.157 5.217 7.587 1.00 95.00 93 GLU A CA 1
ATOM 678 C C . GLU A 1 93 ? 3.800 5.644 8.165 1.00 95.00 93 GLU A C 1
ATOM 680 O O . GLU A 1 93 ? 3.506 5.356 9.323 1.00 95.00 93 GLU A O 1
ATOM 685 N N . GLY A 1 94 ? 2.939 6.276 7.355 1.00 93.50 94 GLY A N 1
ATOM 686 C CA . GLY A 1 94 ? 1.561 6.600 7.742 1.00 93.50 94 GLY A CA 1
ATOM 687 C C . GLY A 1 94 ? 0.768 5.378 8.220 1.00 93.50 94 GLY A C 1
ATOM 688 O O . GLY A 1 94 ? -0.016 5.473 9.156 1.00 93.50 94 GLY A O 1
ATOM 689 N N . ALA A 1 95 ? 1.080 4.194 7.685 1.00 95.94 95 ALA A N 1
ATOM 690 C CA . ALA A 1 95 ? 0.409 2.943 8.025 1.00 95.94 95 ALA A CA 1
ATOM 691 C C . ALA A 1 95 ? 0.885 2.275 9.333 1.00 95.94 95 ALA A C 1
ATOM 693 O O . ALA A 1 95 ? 0.290 1.277 9.757 1.00 95.94 95 ALA A O 1
ATOM 694 N N . ILE A 1 96 ? 1.949 2.778 9.974 1.00 96.38 96 ILE A N 1
ATOM 695 C CA . ILE A 1 96 ? 2.508 2.189 11.204 1.00 96.38 96 ILE A CA 1
ATOM 696 C C . ILE A 1 96 ? 1.471 2.141 12.339 1.00 96.38 96 ILE A C 1
ATOM 698 O O . ILE A 1 96 ? 1.250 1.046 12.857 1.00 96.38 96 ILE A O 1
ATOM 702 N N . PRO A 1 97 ? 0.767 3.240 12.693 1.00 94.88 97 PRO A N 1
ATOM 703 C CA . PRO A 1 97 ? -0.185 3.243 13.807 1.00 94.88 97 PRO A CA 1
ATOM 704 C C . PRO A 1 97 ? -1.291 2.196 13.654 1.00 94.88 97 PRO A C 1
ATOM 706 O O . PRO A 1 97 ? -1.731 1.605 14.632 1.00 94.88 97 PRO A O 1
ATOM 709 N N . PHE A 1 98 ? -1.718 1.926 12.418 1.00 96.31 98 PHE A N 1
ATOM 710 C CA . PHE A 1 98 ? -2.697 0.883 12.140 1.00 96.31 98 PHE A CA 1
ATOM 711 C C . PHE A 1 98 ? -2.092 -0.508 12.277 1.00 96.31 98 PHE A C 1
ATOM 713 O O . PHE A 1 98 ? -2.677 -1.376 12.916 1.00 96.31 98 PHE A O 1
ATOM 720 N N . THR A 1 99 ? -0.920 -0.728 11.683 1.00 95.44 99 THR A N 1
ATOM 721 C CA . THR A 1 99 ? -0.285 -2.052 11.633 1.00 95.44 99 THR A CA 1
ATOM 722 C C . THR A 1 99 ? 0.096 -2.554 13.024 1.00 95.44 99 THR A C 1
ATOM 724 O O . THR A 1 99 ? -0.036 -3.749 13.287 1.00 95.44 99 THR A O 1
ATOM 727 N N . LEU A 1 100 ? 0.465 -1.646 13.933 1.00 94.62 100 LEU A N 1
ATOM 728 C CA . LEU A 1 100 ? 0.771 -1.958 15.332 1.00 94.62 100 LEU A CA 1
ATOM 729 C C . LEU A 1 100 ? -0.422 -2.515 16.122 1.00 94.62 100 LEU A C 1
ATOM 731 O O . LEU A 1 100 ? -0.218 -3.238 17.087 1.00 94.62 100 LEU A O 1
ATOM 735 N N . MET A 1 101 ? -1.664 -2.287 15.684 1.00 94.06 101 MET A N 1
ATOM 736 C CA . MET A 1 101 ? -2.846 -2.838 16.366 1.00 94.06 101 MET A CA 1
ATOM 737 C C . MET A 1 101 ? -2.921 -4.367 16.278 1.00 94.06 101 MET A C 1
ATOM 739 O O . MET A 1 101 ? -3.462 -5.030 17.162 1.00 94.06 101 MET A O 1
ATOM 743 N N . SER A 1 102 ? -2.408 -4.951 15.191 1.00 95.56 102 SER A N 1
ATOM 744 C CA . SER A 1 102 ? -2.270 -6.403 15.064 1.00 95.56 102 SER A CA 1
ATOM 745 C C . SER A 1 102 ? -1.213 -6.756 14.010 1.00 95.56 102 SER A C 1
ATOM 747 O O . SER A 1 102 ? -1.564 -7.123 12.879 1.00 95.56 102 SER A O 1
ATOM 749 N N . PRO A 1 103 ? 0.087 -6.686 14.356 1.00 94.88 103 PRO A N 1
ATOM 750 C CA . PRO A 1 103 ? 1.177 -6.845 13.392 1.00 94.88 103 PRO A CA 1
ATOM 751 C C . PRO A 1 103 ? 1.114 -8.175 12.637 1.00 94.88 103 PRO A C 1
ATOM 753 O O . PRO A 1 103 ? 1.238 -8.208 11.413 1.00 94.88 103 PRO A O 1
ATOM 756 N N . LEU A 1 104 ? 0.811 -9.266 13.351 1.00 95.75 104 LEU A N 1
ATOM 757 C CA . LEU A 1 104 ? 0.730 -10.619 12.788 1.00 95.75 104 LEU A CA 1
ATOM 758 C C . LEU A 1 104 ? -0.324 -10.764 11.681 1.00 95.75 104 LEU A C 1
ATOM 760 O O . LEU A 1 104 ? -0.171 -11.605 10.798 1.00 95.75 104 LEU A O 1
ATOM 764 N N . LYS A 1 105 ? -1.394 -9.962 11.719 1.00 96.56 105 LYS A N 1
ATOM 765 C CA . LYS A 1 105 ? -2.458 -9.982 10.706 1.00 96.56 105 LYS A CA 1
ATOM 766 C C . LYS A 1 105 ? -2.231 -8.929 9.629 1.00 96.56 105 LYS A C 1
ATOM 768 O O . LYS A 1 105 ? -2.460 -9.197 8.452 1.00 96.56 105 LYS A O 1
ATOM 773 N N . LEU A 1 106 ? -1.793 -7.737 10.026 1.00 97.69 106 LEU A N 1
ATOM 774 C CA . LEU A 1 106 ? -1.743 -6.572 9.149 1.00 97.69 106 LEU A CA 1
ATOM 775 C C . LEU A 1 106 ? -0.492 -6.537 8.273 1.00 97.69 106 LEU A C 1
ATOM 777 O O . LEU A 1 106 ? -0.602 -6.140 7.116 1.00 97.69 106 LEU A O 1
ATOM 781 N N . ILE A 1 107 ? 0.657 -7.034 8.742 1.00 98.06 107 ILE A N 1
ATOM 782 C CA . ILE A 1 107 ? 1.866 -7.132 7.909 1.00 98.06 107 ILE A CA 1
ATOM 783 C C . ILE A 1 107 ? 1.610 -8.007 6.666 1.00 98.06 107 ILE A C 1
ATOM 785 O O . ILE A 1 107 ? 1.806 -7.514 5.554 1.00 98.06 107 ILE A O 1
ATOM 789 N N . PRO A 1 108 ? 1.085 -9.247 6.777 1.00 98.19 108 PRO A N 1
ATOM 790 C CA . PRO A 1 108 ? 0.755 -10.045 5.595 1.00 98.19 108 PRO A CA 1
ATOM 791 C C . PRO A 1 108 ? -0.247 -9.371 4.647 1.00 98.19 108 PRO A C 1
ATOM 793 O O . PRO A 1 108 ? -0.114 -9.496 3.429 1.00 98.19 108 PRO A O 1
ATOM 796 N N . ILE A 1 109 ? -1.231 -8.634 5.180 1.00 98.50 109 ILE A N 1
ATOM 797 C CA . ILE A 1 109 ? -2.207 -7.886 4.370 1.00 98.50 109 ILE A CA 1
ATOM 798 C C . ILE A 1 109 ? -1.519 -6.747 3.606 1.00 98.50 109 ILE A C 1
ATOM 800 O O . ILE A 1 109 ? -1.760 -6.592 2.408 1.00 98.50 109 ILE A O 1
ATOM 804 N N . ASN A 1 110 ? -0.631 -5.994 4.258 1.00 98.44 110 ASN A N 1
ATOM 805 C CA . ASN A 1 110 ? 0.145 -4.922 3.632 1.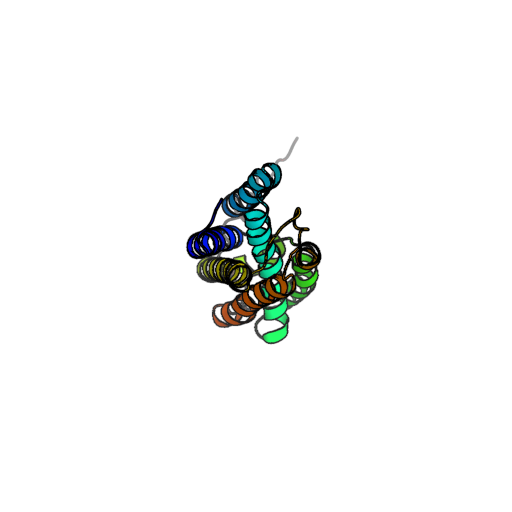00 98.44 110 ASN A CA 1
ATOM 806 C C . ASN A 1 110 ? 1.039 -5.467 2.512 1.00 98.44 110 ASN A C 1
ATOM 808 O O . ASN A 1 110 ? 1.046 -4.926 1.405 1.00 98.44 110 ASN A O 1
ATOM 812 N N . MET A 1 111 ? 1.751 -6.569 2.772 1.00 98.62 111 MET A N 1
ATOM 813 C CA . MET A 1 111 ? 2.589 -7.242 1.776 1.00 98.62 111 MET A CA 1
ATOM 814 C C . MET A 1 111 ? 1.760 -7.712 0.575 1.00 98.62 111 MET A C 1
ATOM 816 O O . MET A 1 111 ? 2.131 -7.464 -0.573 1.00 98.62 111 MET A O 1
ATOM 820 N N . LEU A 1 112 ? 0.617 -8.358 0.822 1.00 98.62 112 LEU A N 1
ATOM 821 C CA . LEU A 1 112 ? -0.286 -8.825 -0.229 1.00 98.62 112 LEU A CA 1
ATOM 822 C C . LEU A 1 112 ? -0.812 -7.662 -1.078 1.00 98.62 112 LEU A C 1
ATOM 824 O O . LEU A 1 112 ? -0.823 -7.750 -2.305 1.00 98.62 112 LEU A O 1
ATOM 828 N N . ALA A 1 113 ? -1.232 -6.575 -0.437 1.00 98.50 113 ALA A N 1
ATOM 829 C CA . ALA A 1 113 ? -1.759 -5.397 -1.109 1.00 98.50 113 ALA A CA 1
ATOM 830 C C . ALA A 1 113 ? -0.701 -4.694 -1.963 1.00 98.50 113 ALA A C 1
ATOM 832 O O . ALA A 1 113 ? -0.963 -4.400 -3.132 1.00 98.50 113 ALA A O 1
ATOM 833 N N . GLY A 1 114 ? 0.501 -4.490 -1.415 1.00 98.38 114 GLY A N 1
ATOM 834 C CA . GLY A 1 114 ? 1.630 -3.917 -2.144 1.00 98.38 114 GLY A CA 1
ATOM 835 C C . GLY A 1 114 ? 2.006 -4.775 -3.351 1.00 98.38 114 GLY A C 1
ATOM 836 O O . GLY A 1 114 ? 2.087 -4.270 -4.470 1.00 98.38 114 GLY A O 1
ATOM 837 N N . ALA A 1 115 ? 2.140 -6.090 -3.160 1.00 98.50 115 ALA A N 1
ATOM 838 C CA . ALA A 1 115 ? 2.418 -7.036 -4.238 1.00 98.50 115 ALA A CA 1
ATOM 839 C C . ALA A 1 115 ? 1.342 -6.989 -5.337 1.00 98.50 115 ALA A C 1
ATOM 841 O O . ALA A 1 115 ? 1.665 -6.871 -6.521 1.00 98.50 115 ALA A O 1
ATOM 842 N N . ALA A 1 116 ? 0.063 -7.038 -4.958 1.00 98.44 116 ALA A N 1
ATOM 843 C CA . ALA A 1 116 ? -1.056 -7.015 -5.893 1.00 98.44 116 ALA A CA 1
ATOM 844 C C . ALA A 1 116 ? -1.158 -5.687 -6.657 1.00 98.44 116 ALA A C 1
ATOM 846 O O . ALA A 1 116 ? -1.370 -5.699 -7.872 1.00 98.44 116 ALA A O 1
ATOM 847 N N . GLY A 1 117 ? -0.972 -4.545 -5.990 1.00 98.19 117 GLY A N 1
ATOM 848 C CA . GLY A 1 117 ? -0.996 -3.229 -6.629 1.00 98.19 117 GLY A CA 1
ATOM 849 C C . GLY A 1 117 ? 0.133 -3.053 -7.645 1.00 98.19 117 GLY A C 1
ATOM 850 O O . GLY A 1 117 ? -0.105 -2.662 -8.796 1.00 98.19 117 GLY A O 1
ATOM 851 N N . SER A 1 118 ? 1.360 -3.413 -7.262 1.00 97.44 118 SER A N 1
ATOM 852 C CA . SER A 1 118 ? 2.528 -3.336 -8.144 1.00 97.44 118 SER A CA 1
ATOM 853 C C . SER A 1 118 ? 2.412 -4.309 -9.321 1.00 97.44 118 SER A C 1
ATOM 855 O O . SER A 1 118 ? 2.667 -3.923 -10.464 1.00 97.44 118 SER A O 1
ATOM 857 N N . ALA A 1 119 ? 1.963 -5.546 -9.088 1.00 97.50 119 ALA A N 1
ATOM 858 C CA . ALA A 1 119 ? 1.734 -6.522 -10.152 1.00 97.50 119 ALA A CA 1
ATOM 859 C C . ALA A 1 119 ? 0.631 -6.074 -11.119 1.00 97.50 119 ALA A C 1
ATOM 861 O O . ALA A 1 119 ? 0.819 -6.154 -12.332 1.00 97.50 119 ALA A O 1
ATOM 862 N N . THR A 1 120 ? -0.479 -5.536 -10.606 1.00 97.69 120 THR A N 1
ATOM 863 C CA . THR A 1 120 ? -1.576 -5.000 -11.431 1.00 97.69 120 THR A CA 1
ATOM 864 C C . THR A 1 120 ? -1.084 -3.875 -1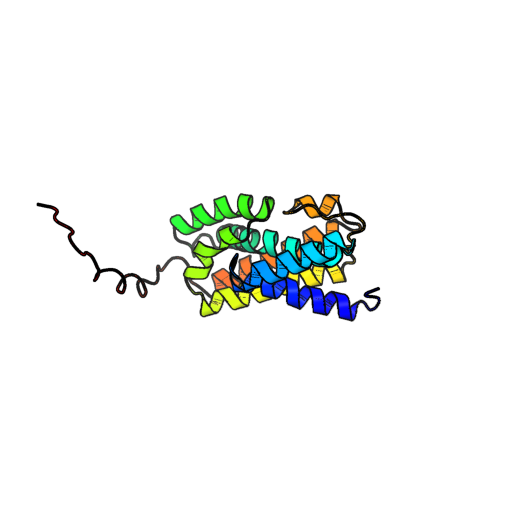2.337 1.00 97.69 120 THR A C 1
ATOM 866 O O . THR A 1 120 ? -1.379 -3.870 -13.530 1.00 97.69 120 THR A O 1
ATOM 869 N N . THR A 1 121 ? -0.270 -2.965 -11.799 1.00 96.25 121 THR A N 1
ATOM 870 C CA . THR A 1 121 ? 0.333 -1.862 -12.564 1.00 96.25 121 THR A CA 1
ATOM 871 C C . THR A 1 121 ? 1.136 -2.378 -13.761 1.00 96.25 121 THR A C 1
ATOM 873 O O . THR A 1 121 ? 0.994 -1.881 -14.880 1.00 96.25 121 THR A O 1
ATOM 876 N N . VAL A 1 122 ? 1.951 -3.414 -13.546 1.00 94.94 122 VAL A N 1
ATOM 877 C CA . VAL A 1 122 ? 2.769 -4.037 -14.598 1.00 94.94 122 VAL A CA 1
ATOM 878 C C . VAL A 1 122 ? 1.912 -4.813 -15.600 1.00 94.94 122 VAL A C 1
ATOM 880 O O . VAL A 1 122 ? 2.129 -4.688 -16.805 1.00 94.94 122 VAL A O 1
ATOM 883 N N . LEU A 1 123 ? 0.924 -5.578 -15.129 1.00 95.06 123 LEU A N 1
ATOM 884 C CA . LEU A 1 123 ? 0.020 -6.372 -15.970 1.00 95.06 123 LEU A CA 1
ATOM 885 C C . LEU A 1 123 ? -0.816 -5.505 -16.913 1.00 95.06 123 LEU A C 1
ATOM 887 O O . LEU A 1 123 ? -1.014 -5.867 -18.069 1.00 95.06 123 LEU A O 1
ATOM 891 N N . LEU A 1 124 ? -1.262 -4.343 -16.439 1.00 94.44 124 LEU A N 1
ATOM 892 C CA . LEU A 1 124 ? -2.006 -3.368 -17.239 1.00 94.44 124 LEU A CA 1
ATOM 893 C C . LEU A 1 124 ? -1.103 -2.536 -18.167 1.00 94.44 124 LEU A C 1
ATOM 895 O O . LEU A 1 124 ? -1.585 -1.675 -18.901 1.00 94.44 124 LEU A O 1
ATOM 899 N N . GLY A 1 125 ? 0.203 -2.813 -18.183 1.00 91.50 125 GLY A N 1
ATOM 900 C CA . GLY A 1 125 ? 1.130 -2.271 -19.167 1.00 91.50 125 GLY A CA 1
ATOM 901 C C . GLY A 1 125 ? 1.665 -0.880 -18.842 1.00 91.50 125 GLY A C 1
ATOM 902 O O . GLY A 1 125 ? 2.061 -0.172 -19.773 1.00 91.50 125 GLY A O 1
ATOM 903 N N . ALA A 1 126 ? 1.701 -0.482 -17.564 1.00 92.69 126 ALA A N 1
ATOM 904 C CA . ALA A 1 126 ? 2.434 0.712 -17.152 1.00 92.69 126 ALA A CA 1
ATOM 905 C C . ALA A 1 126 ? 3.929 0.542 -17.459 1.00 92.69 126 ALA A C 1
ATOM 907 O O . ALA A 1 126 ? 4.543 -0.470 -17.107 1.00 92.69 126 ALA A O 1
ATOM 908 N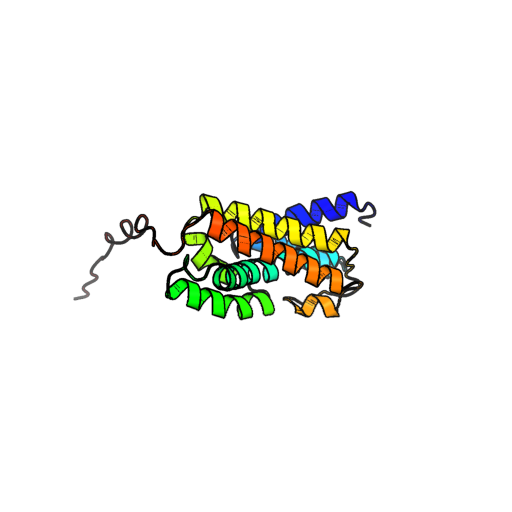 N . LYS A 1 127 ? 4.529 1.535 -18.120 1.00 88.00 127 LYS A N 1
ATOM 909 C CA . LYS A 1 127 ? 5.957 1.526 -18.462 1.00 88.00 127 LYS A CA 1
ATOM 910 C C . LYS A 1 127 ? 6.609 2.844 -18.076 1.00 88.00 127 LYS A C 1
ATOM 912 O O . LYS A 1 127 ? 6.148 3.917 -18.461 1.00 88.00 127 LYS A O 1
ATOM 917 N N . ALA A 1 128 ? 7.719 2.745 -17.358 1.00 87.00 128 ALA A N 1
ATOM 918 C CA . ALA A 1 128 ? 8.550 3.883 -17.003 1.00 87.00 128 ALA A CA 1
ATOM 919 C C . ALA A 1 128 ? 9.639 4.075 -18.071 1.00 87.00 128 ALA A C 1
ATOM 921 O O . ALA A 1 128 ? 10.570 3.278 -18.155 1.00 87.00 128 ALA A O 1
ATOM 922 N N . ASN A 1 129 ? 9.490 5.109 -18.906 1.00 81.50 129 ASN A N 1
ATOM 923 C CA . ASN A 1 129 ? 10.476 5.484 -19.936 1.00 81.50 129 ASN A CA 1
ATOM 924 C C . ASN A 1 129 ? 11.427 6.594 -19.461 1.00 81.50 129 ASN A C 1
ATOM 926 O O . ASN A 1 129 ? 12.484 6.804 -20.049 1.00 81.50 129 ASN A O 1
ATOM 930 N N . ILE A 1 130 ? 11.027 7.302 -18.410 1.00 86.75 130 ILE A N 1
ATOM 931 C CA . ILE A 1 130 ? 11.799 8.308 -17.689 1.00 86.75 130 ILE A CA 1
ATOM 932 C C . ILE A 1 130 ? 11.716 7.985 -16.196 1.00 86.75 130 ILE A C 1
ATOM 934 O O . ILE A 1 130 ? 10.915 7.139 -15.788 1.00 86.75 130 ILE A O 1
ATOM 938 N N . SER A 1 131 ? 12.533 8.661 -15.388 1.00 87.38 131 SER A N 1
ATOM 939 C CA . SER A 1 131 ? 12.508 8.493 -13.935 1.00 87.38 131 SER A CA 1
ATOM 940 C C . SER A 1 131 ? 11.099 8.751 -13.375 1.00 87.38 131 SER A C 1
ATOM 942 O O . SER A 1 131 ? 10.578 9.853 -13.580 1.00 87.38 131 SER A O 1
ATOM 944 N N . PRO A 1 132 ? 10.461 7.771 -12.705 1.00 84.94 132 PRO A N 1
ATOM 945 C CA . PRO A 1 132 ? 9.129 7.943 -12.159 1.00 84.94 132 PRO A CA 1
ATOM 946 C C . PRO A 1 132 ? 9.161 8.878 -10.950 1.00 84.94 132 PRO A C 1
ATOM 948 O O . PRO A 1 132 ? 10.001 8.739 -10.060 1.00 84.94 132 PRO A O 1
ATOM 951 N N . VAL A 1 133 ? 8.212 9.809 -10.895 1.00 87.50 133 VAL A N 1
ATOM 952 C CA . VAL A 1 133 ? 8.003 10.656 -9.712 1.00 87.50 133 VAL A CA 1
ATOM 953 C C . VAL A 1 133 ? 7.410 9.812 -8.572 1.00 87.50 133 VAL A C 1
ATOM 955 O O . VAL A 1 133 ? 6.661 8.862 -8.813 1.00 87.50 133 VAL A O 1
ATOM 958 N N . GLY A 1 134 ? 7.777 10.132 -7.329 1.00 85.38 134 GLY A N 1
ATOM 959 C CA . GLY A 1 134 ? 7.222 9.499 -6.129 1.00 85.38 134 GLY A CA 1
ATOM 960 C C . GLY A 1 134 ? 5.762 9.885 -5.854 1.00 85.38 134 GLY A C 1
ATOM 961 O O . GLY A 1 134 ? 5.246 10.870 -6.389 1.00 85.38 134 GLY A O 1
ATOM 962 N N . GLY A 1 135 ? 5.095 9.105 -5.003 1.00 89.12 135 GLY A N 1
ATOM 963 C CA . GLY A 1 135 ? 3.709 9.356 -4.602 1.00 89.12 135 GLY A CA 1
ATOM 964 C C . GLY A 1 135 ? 2.686 9.057 -5.698 1.00 89.12 135 GLY A C 1
ATOM 965 O O . GLY A 1 135 ? 2.955 8.337 -6.667 1.00 89.12 135 GLY A O 1
ATOM 966 N N . ILE A 1 136 ? 1.486 9.625 -5.568 1.00 89.31 136 ILE A N 1
ATOM 967 C CA . ILE A 1 136 ? 0.425 9.414 -6.563 1.00 89.31 136 ILE A CA 1
ATOM 968 C C . ILE A 1 136 ? 0.802 10.005 -7.925 1.00 89.31 136 ILE A C 1
ATOM 970 O O . ILE A 1 136 ? 0.431 9.446 -8.952 1.00 89.31 136 ILE A O 1
ATOM 974 N N . TYR A 1 137 ? 1.581 11.094 -7.937 1.00 87.75 137 TYR A N 1
ATOM 975 C CA . TYR A 1 137 ? 1.953 11.865 -9.129 1.00 87.75 137 TYR A CA 1
ATOM 976 C C . TYR A 1 137 ? 2.831 11.091 -10.117 1.00 87.75 137 TYR A C 1
ATOM 978 O O . TYR A 1 137 ? 2.973 11.514 -11.266 1.00 87.75 137 TYR A O 1
ATOM 986 N N . GLY A 1 138 ? 3.367 9.935 -9.708 1.00 85.44 138 GLY A N 1
ATOM 987 C CA . GLY A 1 138 ? 4.136 9.040 -10.568 1.00 85.44 138 GLY A CA 1
ATOM 988 C C . GLY A 1 138 ? 3.440 8.724 -11.892 1.00 85.44 138 GLY A C 1
ATOM 989 O O . GLY A 1 138 ? 4.115 8.630 -12.918 1.00 85.44 138 GLY A O 1
ATOM 990 N N . PHE A 1 139 ? 2.101 8.683 -11.919 1.00 91.06 139 PHE A N 1
ATOM 991 C CA . PHE A 1 139 ? 1.320 8.431 -13.136 1.00 91.06 139 PHE A CA 1
ATOM 992 C C . PHE A 1 139 ? 1.648 9.382 -14.302 1.00 91.06 139 PHE A C 1
ATOM 994 O O . PHE A 1 139 ? 1.580 8.961 -15.454 1.00 91.06 139 PHE A O 1
ATOM 1001 N N . VAL A 1 140 ? 2.036 10.634 -14.026 1.00 91.25 140 VAL A N 1
ATOM 1002 C CA . VAL A 1 140 ? 2.326 11.656 -15.053 1.00 91.25 140 VAL A CA 1
ATOM 1003 C C . VAL A 1 140 ? 3.563 11.292 -15.875 1.00 91.25 140 VAL A C 1
ATOM 1005 O O . VAL A 1 140 ? 3.650 11.598 -17.061 1.00 91.25 140 VAL A O 1
ATOM 1008 N N . THR A 1 141 ? 4.519 10.610 -15.250 1.00 89.44 141 THR A N 1
ATOM 1009 C CA . THR A 1 141 ? 5.805 10.238 -15.860 1.00 89.44 141 THR A CA 1
ATOM 1010 C C . THR A 1 141 ? 5.810 8.861 -16.523 1.00 89.44 141 THR A C 1
ATOM 1012 O O . THR A 1 141 ? 6.833 8.429 -17.057 1.00 89.44 141 THR A O 1
ATOM 1015 N N . LEU A 1 142 ? 4.675 8.158 -16.504 1.00 91.06 142 LEU A N 1
ATOM 1016 C CA . LEU A 1 142 ? 4.553 6.788 -16.989 1.00 91.06 142 LEU A CA 1
ATOM 1017 C C . LEU A 1 142 ? 3.770 6.729 -18.297 1.00 91.06 142 LEU A C 1
ATOM 1019 O O . LEU A 1 142 ? 2.714 7.341 -18.458 1.00 91.06 142 LEU A O 1
ATOM 1023 N N . HIS A 1 143 ? 4.235 5.890 -19.217 1.00 90.38 143 HIS A N 1
ATOM 1024 C CA . HIS A 1 143 ? 3.382 5.420 -20.296 1.00 90.38 143 HIS A CA 1
ATOM 1025 C C . HIS A 1 143 ? 2.302 4.502 -19.707 1.00 90.38 143 HIS A C 1
ATOM 1027 O O . HIS A 1 143 ? 2.611 3.647 -18.876 1.00 90.38 143 HIS A O 1
ATOM 1033 N N . ASN A 1 144 ? 1.046 4.681 -20.130 1.00 92.19 144 ASN A N 1
ATOM 1034 C CA . ASN A 1 144 ? -0.137 4.098 -19.484 1.00 92.19 144 ASN A CA 1
ATOM 1035 C C . ASN A 1 144 ? -0.251 4.451 -17.989 1.00 92.19 144 ASN A C 1
ATOM 1037 O O . ASN A 1 144 ? -0.555 3.592 -17.169 1.00 92.19 144 ASN A O 1
ATOM 1041 N N . GLY A 1 145 ? -0.043 5.718 -17.614 1.00 92.00 145 GLY A N 1
ATOM 1042 C CA . GLY A 1 145 ? -0.156 6.172 -16.219 1.00 92.00 145 GLY A CA 1
ATOM 1043 C C . GLY A 1 145 ? -1.481 5.825 -15.520 1.00 92.00 145 GLY A C 1
ATOM 1044 O O . GLY A 1 145 ? -1.507 5.620 -14.312 1.00 92.00 145 GLY A O 1
ATOM 1045 N N . TRP A 1 146 ? -2.579 5.654 -16.261 1.00 95.44 146 TRP A N 1
ATOM 1046 C CA . TRP A 1 146 ? -3.847 5.167 -15.703 1.00 95.44 146 TRP A CA 1
ATOM 1047 C C . TRP A 1 146 ? -3.718 3.775 -15.050 1.00 95.44 146 TRP A C 1
ATOM 1049 O O . TRP A 1 146 ? -4.366 3.517 -14.040 1.00 95.44 146 TRP A O 1
ATOM 1059 N N . ALA A 1 147 ? -2.843 2.900 -15.560 1.00 96.12 147 ALA A N 1
ATOM 1060 C CA . ALA A 1 147 ? -2.584 1.580 -14.986 1.00 96.12 147 ALA A CA 1
ATOM 1061 C C . ALA A 1 147 ? -1.921 1.672 -13.601 1.00 96.12 147 ALA A C 1
ATOM 1063 O O . ALA A 1 147 ? -2.222 0.866 -12.724 1.00 96.12 147 ALA A O 1
ATOM 1064 N N . TYR A 1 148 ? -1.079 2.688 -13.382 1.00 95.94 148 TYR A N 1
ATOM 1065 C CA . TYR A 1 148 ? -0.496 2.997 -12.071 1.00 95.94 148 TYR A CA 1
ATOM 1066 C C . TYR A 1 148 ? -1.571 3.421 -11.065 1.00 95.94 148 TYR A C 1
ATOM 1068 O O . TYR A 1 148 ? -1.588 2.940 -9.935 1.00 95.94 148 TYR A O 1
ATOM 1076 N N . LEU A 1 149 ? -2.521 4.262 -11.490 1.00 97.06 149 LEU A N 1
ATOM 1077 C CA . LEU A 1 149 ? -3.647 4.672 -10.644 1.00 97.06 149 LEU A CA 1
ATOM 1078 C C . LEU A 1 149 ? -4.555 3.487 -10.286 1.00 97.06 149 LEU A C 1
ATOM 1080 O O . LEU A 1 149 ? -5.006 3.386 -9.148 1.00 97.06 149 LEU A O 1
ATOM 1084 N N . ILE A 1 150 ? -4.782 2.559 -11.222 1.00 97.88 150 ILE A N 1
ATOM 1085 C CA . ILE A 1 150 ? -5.525 1.324 -10.936 1.00 97.88 150 ILE A CA 1
ATOM 1086 C C . ILE A 1 150 ? -4.753 0.439 -9.956 1.00 97.88 150 ILE A C 1
ATOM 1088 O O . ILE A 1 150 ? -5.352 -0.081 -9.021 1.00 97.88 150 ILE A O 1
ATOM 1092 N N . GLY A 1 151 ? -3.437 0.287 -10.116 1.00 97.94 151 GLY A N 1
ATOM 1093 C CA . GLY A 1 151 ? -2.619 -0.469 -9.167 1.00 97.94 151 GLY A CA 1
ATOM 1094 C C . GLY A 1 151 ? -2.644 0.114 -7.754 1.00 97.94 151 GLY A C 1
ATOM 1095 O O . GLY A 1 151 ? -2.807 -0.633 -6.790 1.00 97.94 151 GLY A O 1
ATOM 1096 N N . LEU A 1 152 ? -2.575 1.444 -7.628 1.00 97.75 152 LEU A N 1
ATOM 1097 C CA . LEU A 1 152 ? -2.768 2.137 -6.352 1.00 97.75 152 LEU A CA 1
ATOM 1098 C C . LEU A 1 152 ? -4.145 1.855 -5.758 1.00 97.75 152 LEU A C 1
ATOM 1100 O O . LEU A 1 152 ? -4.243 1.523 -4.580 1.00 97.75 152 LEU A O 1
ATOM 1104 N N . ALA A 1 153 ? -5.197 1.946 -6.574 1.00 98.12 153 ALA A N 1
ATOM 1105 C CA . ALA A 1 153 ? -6.553 1.643 -6.137 1.00 98.12 153 ALA A CA 1
ATOM 1106 C C . ALA A 1 153 ? -6.686 0.184 -5.677 1.00 98.12 153 ALA A C 1
ATOM 1108 O O . ALA A 1 153 ? -7.300 -0.066 -4.647 1.00 98.12 153 ALA A O 1
ATOM 1109 N N . VAL A 1 154 ? -6.077 -0.779 -6.377 1.00 98.56 154 VAL A N 1
ATOM 1110 C CA . VAL A 1 154 ? -6.073 -2.194 -5.969 1.00 98.56 154 VAL A CA 1
ATOM 1111 C C . VAL A 1 154 ? -5.363 -2.377 -4.629 1.00 98.56 154 VAL A C 1
ATOM 1113 O O . VAL A 1 154 ? -5.927 -3.005 -3.737 1.00 98.56 154 VAL A O 1
ATOM 1116 N N . CYS A 1 155 ? -4.176 -1.794 -4.447 1.00 98.44 155 CYS A N 1
ATOM 1117 C CA . CYS A 1 155 ? -3.462 -1.831 -3.168 1.00 98.44 155 CYS A CA 1
ATOM 1118 C C . CYS A 1 155 ? -4.324 -1.246 -2.038 1.00 98.44 155 CYS A C 1
ATOM 1120 O O . CYS A 1 155 ? -4.536 -1.887 -1.007 1.00 98.44 155 CYS A O 1
ATOM 1122 N N . ALA A 1 156 ? -4.881 -0.054 -2.264 1.00 98.31 156 ALA A N 1
ATOM 1123 C CA . ALA A 1 156 ? -5.693 0.639 -1.278 1.00 98.31 156 ALA A CA 1
ATOM 1124 C C . ALA A 1 156 ? -6.987 -0.121 -0.949 1.00 98.31 156 ALA A C 1
ATOM 1126 O O . ALA A 1 156 ? -7.374 -0.196 0.210 1.00 98.31 156 ALA A O 1
ATOM 1127 N N . LEU A 1 157 ? -7.653 -0.723 -1.936 1.00 98.38 157 LEU A N 1
ATOM 1128 C CA . LEU A 1 157 ? -8.886 -1.482 -1.720 1.00 98.38 157 LEU A CA 1
ATOM 1129 C C . LEU A 1 157 ? -8.641 -2.800 -0.983 1.00 98.38 157 LEU A C 1
ATOM 1131 O O . LEU A 1 157 ? -9.454 -3.169 -0.137 1.00 98.38 157 LEU A O 1
ATOM 1135 N N . ILE A 1 158 ? -7.532 -3.495 -1.261 1.00 98.56 158 ILE A N 1
ATOM 1136 C CA . ILE A 1 158 ? -7.182 -4.728 -0.543 1.00 98.56 158 ILE A CA 1
ATOM 1137 C C . ILE A 1 158 ? -7.025 -4.432 0.949 1.00 98.56 158 ILE A C 1
ATOM 1139 O O . ILE A 1 158 ? -7.668 -5.093 1.759 1.00 98.56 158 ILE A O 1
ATOM 1143 N N . ILE A 1 159 ? -6.252 -3.409 1.326 1.00 98.44 159 ILE A N 1
ATOM 1144 C CA . ILE A 1 159 ? -6.130 -2.999 2.736 1.00 98.44 159 ILE A CA 1
ATOM 1145 C C . ILE A 1 159 ? -7.462 -2.452 3.254 1.00 98.44 159 ILE A C 1
ATOM 1147 O O . ILE A 1 159 ? -7.935 -2.884 4.301 1.00 98.44 159 ILE A O 1
ATOM 1151 N N . GLY A 1 160 ? -8.097 -1.562 2.490 1.00 97.50 160 GLY A N 1
ATOM 1152 C CA . GLY A 1 160 ? -9.351 -0.888 2.819 1.00 97.50 160 GLY A CA 1
ATOM 1153 C C . GLY A 1 160 ? -10.489 -1.831 3.199 1.00 97.50 160 GLY A C 1
ATOM 1154 O O . GLY A 1 160 ? -11.356 -1.462 3.988 1.00 97.50 160 GLY A O 1
ATOM 1155 N N . VAL A 1 161 ? -10.476 -3.051 2.659 1.00 97.94 161 VAL A N 1
ATOM 1156 C CA . VAL A 1 161 ? -11.449 -4.104 2.957 1.00 97.94 161 VAL A CA 1
ATOM 1157 C C . VAL A 1 161 ? -10.884 -5.131 3.936 1.00 97.94 161 VAL A C 1
ATOM 1159 O O . VAL A 1 161 ? -11.525 -5.418 4.943 1.00 97.94 161 VAL A O 1
ATOM 1162 N N . LEU A 1 162 ? -9.703 -5.699 3.683 1.00 98.00 162 LEU A N 1
ATOM 1163 C CA . LEU A 1 162 ? -9.206 -6.827 4.477 1.00 98.00 162 LEU A CA 1
ATOM 1164 C C . LEU A 1 162 ? -8.739 -6.422 5.874 1.00 98.00 162 LEU A C 1
ATOM 1166 O O . LEU A 1 162 ? -8.994 -7.166 6.818 1.00 98.00 162 LEU A O 1
ATOM 1170 N N . ALA A 1 163 ? -8.093 -5.263 6.030 1.00 97.38 163 ALA A N 1
ATOM 1171 C CA . ALA A 1 163 ? -7.603 -4.812 7.330 1.00 97.38 163 ALA A CA 1
ATOM 1172 C C . ALA A 1 163 ? -8.742 -4.635 8.350 1.00 97.38 163 ALA A C 1
ATOM 1174 O O . ALA A 1 163 ? -8.687 -5.291 9.393 1.00 97.38 163 ALA A O 1
ATOM 1175 N N . PRO A 1 164 ? -9.810 -3.851 8.070 1.00 96.19 164 PRO A N 1
ATOM 1176 C CA . PRO A 1 164 ? -10.929 -3.754 8.996 1.00 96.19 164 PRO A CA 1
ATOM 1177 C C . PRO A 1 164 ? -11.607 -5.106 9.167 1.00 96.19 164 PRO A C 1
ATOM 1179 O O . PRO A 1 164 ? -11.947 -5.445 10.285 1.00 96.19 164 PRO A O 1
ATOM 1182 N N . LEU A 1 165 ? -11.753 -5.947 8.138 1.00 96.19 165 LEU A N 1
ATOM 1183 C CA . LEU A 1 165 ? -12.339 -7.281 8.328 1.00 96.19 165 LEU A CA 1
ATOM 1184 C C . LEU A 1 165 ? -11.537 -8.178 9.287 1.00 96.19 165 LEU A C 1
ATOM 1186 O O . LEU A 1 165 ? -12.153 -8.921 10.048 1.00 96.19 165 LEU A O 1
ATOM 1190 N N . ALA A 1 166 ? -10.207 -8.090 9.290 1.00 95.19 166 ALA A N 1
ATOM 1191 C CA . ALA A 1 166 ? -9.331 -8.941 10.096 1.00 95.19 166 ALA A CA 1
ATOM 1192 C C . ALA A 1 166 ? -9.099 -8.441 11.537 1.00 95.19 166 ALA A C 1
ATOM 1194 O O . ALA A 1 166 ? -8.784 -9.246 12.425 1.00 95.19 166 ALA A O 1
ATOM 1195 N N . VAL A 1 167 ? -9.219 -7.130 11.766 1.00 94.75 167 VAL A N 1
ATOM 1196 C CA . VAL A 1 167 ? -8.880 -6.459 13.031 1.00 94.75 167 VAL A CA 1
ATOM 1197 C C . VAL A 1 167 ? -9.992 -5.495 13.422 1.00 94.75 167 VAL A C 1
ATOM 1199 O O . VAL A 1 167 ? -10.531 -4.781 12.579 1.00 94.75 167 VAL A O 1
ATOM 1202 N N . ASP A 1 168 ? -10.353 -5.474 14.702 1.00 92.50 168 ASP A N 1
ATOM 1203 C CA . ASP A 1 168 ? -11.209 -4.420 15.239 1.00 92.50 168 ASP A CA 1
ATOM 1204 C C . ASP A 1 168 ? -10.339 -3.305 15.816 1.00 92.50 168 ASP A C 1
ATOM 1206 O O . ASP A 1 168 ? -9.642 -3.507 16.806 1.00 92.50 168 ASP A O 1
ATOM 1210 N N . PHE A 1 169 ? -10.343 -2.140 15.172 1.00 92.06 169 PHE A N 1
ATOM 1211 C CA . PHE A 1 169 ? -9.474 -1.017 15.524 1.00 92.06 169 PHE A CA 1
ATOM 1212 C C . PHE A 1 169 ? -10.087 -0.116 16.609 1.00 92.06 169 PHE A C 1
ATOM 1214 O O . PHE A 1 169 ? -9.615 0.997 16.830 1.00 92.06 169 PHE A O 1
ATOM 1221 N N . THR A 1 170 ? -11.160 -0.553 17.274 1.00 89.25 170 THR A N 1
ATOM 1222 C CA . THR A 1 170 ? -11.717 0.134 18.450 1.00 89.25 170 THR A CA 1
ATOM 1223 C C . THR A 1 170 ? -11.076 -0.314 19.759 1.00 89.25 170 THR A C 1
ATOM 1225 O O . THR A 1 170 ? -11.184 0.399 20.751 1.00 89.25 170 THR A O 1
ATOM 1228 N N . VAL A 1 171 ? -10.464 -1.501 19.784 1.00 75.31 171 VAL A N 1
ATOM 1229 C CA . VAL A 1 171 ? -9.855 -2.079 20.985 1.00 75.31 171 VAL A CA 1
ATOM 1230 C C . VAL A 1 171 ? -8.352 -1.875 20.900 1.00 75.31 171 VAL A C 1
ATOM 1232 O O . VAL A 1 171 ? -7.682 -2.513 20.094 1.00 75.31 171 VAL A O 1
ATOM 1235 N N . THR A 1 172 ? -7.817 -0.977 21.718 1.00 61.59 172 THR A N 1
ATOM 1236 C CA . THR A 1 172 ? -6.375 -0.860 21.938 1.00 61.59 172 THR A CA 1
ATOM 1237 C C . THR A 1 172 ? -5.910 -2.125 22.655 1.00 61.59 172 THR A C 1
ATOM 1239 O O . THR A 1 172 ? -6.353 -2.395 23.768 1.00 61.59 172 THR A O 1
ATOM 1242 N N . ASN A 1 173 ? -5.072 -2.941 22.011 1.00 54.34 173 ASN A N 1
ATOM 1243 C CA . ASN A 1 173 ? -4.444 -4.080 22.677 1.00 54.34 173 ASN A CA 1
ATOM 1244 C C . ASN A 1 173 ? -3.411 -3.542 23.674 1.00 54.34 173 ASN A C 1
ATOM 1246 O O . ASN A 1 173 ? -2.319 -3.145 23.286 1.00 54.34 173 ASN A O 1
ATOM 1250 N N . THR A 1 174 ? -3.769 -3.529 24.954 1.00 44.09 174 THR A N 1
ATOM 1251 C CA . THR A 1 174 ? -2.945 -3.072 26.086 1.00 44.09 174 THR A CA 1
ATOM 1252 C C . THR A 1 174 ? -1.841 -4.067 26.484 1.00 44.09 174 THR A C 1
ATOM 125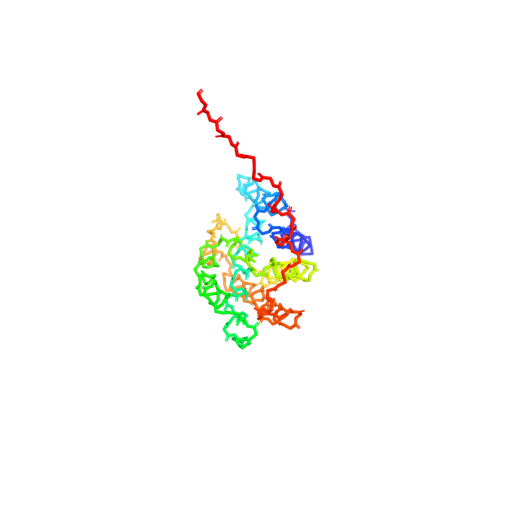4 O O . THR A 1 174 ? -1.395 -4.069 27.628 1.00 44.09 174 THR A O 1
ATOM 1257 N N . GLU A 1 175 ? -1.432 -4.977 25.596 1.00 46.84 175 GLU A N 1
ATOM 1258 C CA . GLU A 1 175 ? -0.552 -6.095 25.974 1.00 46.84 175 GLU A CA 1
ATOM 1259 C C . GLU A 1 175 ? 0.951 -5.761 25.912 1.00 46.84 175 GLU A C 1
ATOM 1261 O O . GLU A 1 175 ? 1.731 -6.494 26.511 1.00 46.84 175 GLU A O 1
ATOM 1266 N N . GLU A 1 176 ? 1.368 -4.646 25.294 1.00 46.06 176 GLU A N 1
ATOM 1267 C CA . GLU A 1 176 ? 2.791 -4.239 25.243 1.00 46.06 176 GLU A CA 1
ATOM 1268 C C . GLU A 1 176 ? 3.161 -3.060 26.171 1.00 46.06 176 GLU A C 1
ATOM 1270 O O . GLU A 1 176 ? 4.335 -2.906 26.488 1.00 46.06 176 GLU A O 1
ATOM 1275 N N . ASP A 1 177 ? 2.196 -2.309 26.720 1.00 41.81 177 ASP A N 1
ATOM 1276 C CA . ASP A 1 177 ? 2.473 -1.173 27.633 1.00 41.81 177 ASP A CA 1
ATOM 1277 C C . ASP A 1 177 ? 2.924 -1.594 29.052 1.00 41.81 177 ASP A C 1
ATOM 1279 O O . ASP A 1 177 ? 3.296 -0.750 29.857 1.00 41.81 177 ASP A O 1
ATOM 1283 N N . ASN A 1 178 ? 2.914 -2.890 29.392 1.00 36.44 178 ASN A N 1
ATOM 1284 C CA . ASN A 1 178 ? 3.317 -3.366 30.727 1.00 36.44 178 ASN A CA 1
ATOM 1285 C C . ASN A 1 178 ? 4.803 -3.765 30.832 1.00 36.44 178 ASN A C 1
ATOM 12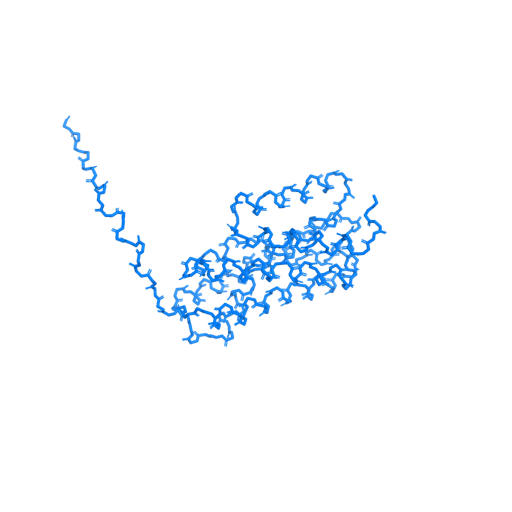87 O O . ASN A 1 178 ? 5.199 -4.318 31.857 1.00 36.44 178 ASN A O 1
ATOM 1291 N N . ALA A 1 179 ? 5.611 -3.563 29.786 1.00 42.06 179 ALA A N 1
ATOM 1292 C CA . ALA A 1 179 ? 7.025 -3.958 29.784 1.00 42.06 179 ALA A CA 1
ATOM 1293 C C . ALA A 1 179 ? 8.015 -2.795 29.992 1.00 42.06 179 ALA A C 1
ATOM 1295 O O . ALA A 1 179 ? 9.175 -3.068 30.286 1.00 42.06 179 ALA A O 1
ATOM 1296 N N . ASP A 1 180 ? 7.568 -1.537 29.894 1.00 43.44 180 ASP A N 1
ATOM 1297 C CA . ASP A 1 180 ? 8.455 -0.360 29.922 1.00 43.44 180 ASP A CA 1
ATOM 1298 C C . ASP A 1 180 ? 8.425 0.430 31.254 1.00 43.44 180 ASP A C 1
ATOM 1300 O O . ASP A 1 180 ? 9.141 1.418 31.395 1.00 43.44 180 ASP A O 1
ATOM 1304 N N . ASP A 1 181 ? 7.662 -0.019 32.260 1.00 43.62 181 ASP A N 1
ATOM 1305 C CA . ASP A 1 181 ? 7.481 0.689 33.547 1.00 43.62 181 ASP A CA 1
ATOM 1306 C C . ASP A 1 181 ? 8.512 0.322 34.651 1.00 43.62 181 ASP A C 1
ATOM 1308 O O . ASP A 1 181 ? 8.341 0.724 35.803 1.00 43.62 181 ASP A O 1
ATOM 1312 N N . GLU A 1 182 ? 9.593 -0.422 34.356 1.00 51.28 182 GLU A N 1
ATOM 1313 C CA . GLU A 1 182 ? 10.594 -0.817 35.381 1.00 51.28 182 GLU A CA 1
ATOM 1314 C C . GLU A 1 182 ? 11.938 -0.055 35.383 1.00 51.28 182 GLU A C 1
ATOM 1316 O O . GLU A 1 182 ? 12.713 -0.252 36.317 1.00 51.28 182 GLU A O 1
ATOM 1321 N N . ASP A 1 183 ? 12.208 0.880 34.464 1.00 50.09 183 ASP A N 1
ATOM 1322 C CA . ASP A 1 183 ? 13.526 1.549 34.386 1.00 50.09 183 ASP A CA 1
ATOM 1323 C C . ASP A 1 183 ? 13.510 3.073 34.662 1.00 50.09 183 ASP A C 1
ATOM 1325 O O . ASP A 1 183 ? 14.281 3.840 34.078 1.00 50.09 183 ASP A O 1
ATOM 1329 N N . ASP A 1 184 ? 12.705 3.533 35.627 1.00 50.59 184 ASP A N 1
ATOM 1330 C CA . ASP A 1 184 ? 12.867 4.874 36.221 1.00 50.59 184 ASP A CA 1
ATOM 1331 C C . ASP A 1 184 ? 14.084 4.893 37.179 1.00 50.59 184 ASP A C 1
ATOM 1333 O O . ASP A 1 184 ? 13.980 4.835 38.408 1.00 50.59 184 ASP A O 1
ATOM 1337 N N . ILE A 1 185 ? 15.290 4.963 36.608 1.00 59.62 185 ILE A N 1
ATOM 1338 C CA . ILE A 1 185 ? 16.529 5.220 37.356 1.00 59.62 185 ILE A CA 1
ATOM 1339 C C . ILE A 1 185 ? 16.607 6.723 37.682 1.00 59.62 185 ILE A C 1
ATOM 1341 O O . ILE A 1 185 ? 17.028 7.541 36.862 1.00 59.62 185 ILE A O 1
ATOM 1345 N N . ASP A 1 186 ? 16.221 7.083 38.910 1.00 50.28 186 ASP A N 1
ATOM 1346 C CA . ASP A 1 186 ? 16.314 8.436 39.483 1.00 50.28 186 ASP A CA 1
ATOM 1347 C C . ASP A 1 186 ? 17.790 8.855 39.685 1.00 50.28 186 ASP A C 1
ATOM 1349 O O . ASP A 1 186 ? 18.431 8.524 40.687 1.00 50.28 186 ASP A O 1
ATOM 1353 N N . PHE A 1 187 ? 18.364 9.583 38.721 1.00 49.09 187 PHE A N 1
ATOM 1354 C CA . PHE A 1 187 ? 19.683 10.207 38.871 1.00 49.09 187 PHE A CA 1
ATOM 1355 C C . PHE A 1 187 ? 19.578 11.502 39.683 1.00 49.09 187 PHE A C 1
ATOM 1357 O O . PHE A 1 187 ? 19.395 12.594 39.141 1.00 49.09 187 PHE A O 1
ATOM 1364 N N . LYS A 1 188 ? 19.776 11.396 40.999 1.00 52.12 188 LYS A N 1
ATOM 1365 C CA . LYS A 1 188 ? 20.080 12.552 41.851 1.00 52.12 188 LYS A CA 1
ATOM 1366 C C . LYS A 1 188 ? 21.572 12.868 41.787 1.00 52.12 188 LYS A C 1
ATOM 1368 O O . LYS A 1 188 ? 22.396 12.056 42.195 1.00 52.12 188 LYS A O 1
ATOM 1373 N N . PHE A 1 189 ? 21.905 14.057 41.294 1.00 55.25 189 PHE A N 1
ATOM 1374 C CA . PHE A 1 189 ? 23.233 14.648 41.447 1.00 55.25 189 PHE A CA 1
ATOM 1375 C C . PHE A 1 189 ? 23.238 15.513 42.716 1.00 55.25 189 PHE A C 1
ATOM 1377 O O . PHE A 1 189 ? 22.432 16.440 42.823 1.00 55.25 189 PHE A O 1
ATOM 1384 N N . GLU A 1 190 ? 24.115 15.176 43.664 1.00 54.16 190 GLU A N 1
ATOM 1385 C CA . GLU A 1 190 ? 24.506 16.008 44.815 1.00 54.16 190 GLU A CA 1
ATOM 1386 C C . GLU A 1 190 ? 25.817 16.743 44.505 1.00 54.16 190 GLU A C 1
ATOM 1388 O O . GLU A 1 190 ? 26.699 16.125 43.858 1.00 54.16 190 GLU A O 1
#

InterPro domains:
  IPR013014 Phosphotransferase system, EIIC component, type 2 [PS51104] (1-176)
  IPR050864 Bacterial PTS System Sugar Transport Components [PTHR30505] (4-176)

Sequence (190 aa):
MVNSGVSSVVLALIIGGMIGSDLGGPVNKAAWMTGNILLAEKIYTPAMMANVAIAGIPLGYAVATLLFKKRFSSELLDAGRRDWFMGFVGITEGAIPFTLMSPLKLIPINMLAGAAGSATTVLLGAKANISPVGGIYGFVTLHNGWAYLIGLAVCALIIGVLAPLAVDFTVTNTEEDNADDEDDIDFKFE

Radius of gyration: 18.21 Å; chains: 1; bounding box: 42×29×67 Å

Secondary structure (DSSP, 8-state):
----HHHHHHHHHHHHHHHHHHTTSHHHHHHHHHHHHHHHTT--HHHHHHHHHHHHHHHHHHHHHHHSGGGB-HHHHHHHHHHHHHHHHT-GGGGHHHHTTSHHHHHHHHHHHHHHHHHHHHHTT-EESSPPPSSGGGGGGEETHHHHHHHHHHHHHHHHHHHHHH--BTS--TTSTTSSTT--------